Protein AF-0000000069706590 (afdb_homodimer)

pLDDT: mean 94.97, std 6.57, range [69.88, 98.81]

Nearest PDB structures (foldseek):
  8eb4-assembly1_G  TM=2.752E-01  e=9.714E+00  Gordonia phage Ziko
  6y0k-assembly1_AAA-2  TM=2.701E-01  e=5.169E+00  Thermus thermophilus HB8
  8eb4-assembly1_G  TM=2.751E-01  e=9.165E+00  Gordonia phage Ziko

Foldseek 3Di:
DAPVLVCVFAVQVVVAVVVVHFFAAPVRHGDPDAWDDFDDDPVLQVVLQVLEDPPFKDKDKDKGADAPVNLPLADPPDPPSRRRHRHIDIKIFIWGDDPVGIGGSCPDPVNVVVVDDNMHDHTDTPVVDAVPPDPD/DAPVLVCVFAVQVVVAVVVVHFFAAPVRHGDPDAWDDFDDDPVLQVVLQVLEDPPFKDKDKDKGADAPVNLPLADPPDPPSSRRHRHIDIKIFIWGDDPVGIGGSCPDPVNVVVVDDNMHDHTDTPVPDAVPPDPD

Structure (mmCIF, N/CA/C/O backbone):
data_AF-0000000069706590-model_v1
#
loop_
_entity.id
_entity.type
_entity.pdbx_description
1 polymer 'Uncharacterized protein'
#
loop_
_atom_site.group_PDB
_atom_site.id
_atom_site.type_symbol
_atom_site.label_atom_id
_atom_site.label_alt_id
_atom_site.label_comp_id
_atom_site.label_asym_id
_atom_site.label_entity_id
_atom_site.label_seq_id
_atom_site.pdbx_PDB_ins_code
_atom_site.Cartn_x
_atom_site.Cartn_y
_atom_site.Cartn_z
_atom_site.occupancy
_atom_site.B_iso_or_equiv
_atom_site.auth_seq_id
_atom_site.auth_comp_id
_atom_site.auth_asym_id
_atom_site.auth_atom_id
_atom_site.pdbx_PDB_model_num
ATOM 1 N N . MET A 1 1 ? -12.258 1.111 9.734 1 91.12 1 MET A N 1
ATOM 2 C CA . MET A 1 1 ? -12.703 -0.264 9.938 1 91.12 1 MET A CA 1
ATOM 3 C C . MET A 1 1 ? -12.172 -0.814 11.258 1 91.12 1 MET A C 1
ATOM 5 O O . MET A 1 1 ? -11.234 -0.264 11.828 1 91.12 1 MET A O 1
ATOM 9 N N . LYS A 1 2 ? -12.828 -1.956 11.695 1 90.81 2 LYS A N 1
ATOM 10 C CA . LYS A 1 2 ? -12.398 -2.605 12.938 1 90.81 2 LYS A CA 1
ATOM 11 C C . LYS A 1 2 ? -11.328 -3.654 12.664 1 90.81 2 LYS A C 1
ATOM 13 O O . LYS A 1 2 ? -11.086 -4.027 11.516 1 90.81 2 LYS A O 1
ATOM 18 N N . LYS A 1 3 ? -10.734 -4.004 13.773 1 92.25 3 LYS A N 1
ATOM 19 C CA . LYS A 1 3 ? -9.688 -5.02 13.703 1 92.25 3 LYS A CA 1
ATOM 20 C C . LYS A 1 3 ? -10.195 -6.289 13.023 1 92.25 3 LYS A C 1
ATOM 22 O O . LYS A 1 3 ? -9.492 -6.891 12.211 1 92.25 3 LYS A O 1
ATOM 27 N N . GLU A 1 4 ? -11.383 -6.672 13.359 1 93.62 4 GLU A N 1
ATOM 28 C CA . GLU A 1 4 ? -11.961 -7.875 12.773 1 93.62 4 GLU A CA 1
ATOM 29 C C . GLU A 1 4 ? -12.117 -7.727 11.258 1 93.62 4 GLU A C 1
ATOM 31 O O . GLU A 1 4 ? -11.93 -8.695 10.516 1 93.62 4 GLU A O 1
ATOM 36 N N . ASP A 1 5 ? -12.484 -6.57 10.766 1 96.19 5 ASP A N 1
ATOM 37 C CA . ASP A 1 5 ? -12.586 -6.293 9.336 1 96.19 5 ASP A CA 1
ATOM 38 C C . ASP A 1 5 ? -11.227 -6.383 8.664 1 96.19 5 ASP A C 1
ATOM 40 O O . ASP A 1 5 ? -11.109 -6.875 7.539 1 96.19 5 ASP A O 1
ATOM 44 N N . LEU A 1 6 ? -10.234 -5.887 9.367 1 96.81 6 LEU A N 1
ATOM 45 C CA . LEU A 1 6 ? -8.875 -5.98 8.844 1 96.81 6 LEU A CA 1
ATOM 46 C C . LEU A 1 6 ? -8.477 -7.434 8.633 1 96.81 6 LEU A C 1
ATOM 48 O O . LEU A 1 6 ? -7.902 -7.781 7.598 1 96.81 6 LEU A O 1
ATOM 52 N N . LYS A 1 7 ? -8.805 -8.242 9.602 1 96.62 7 LYS A N 1
ATOM 53 C CA . LYS A 1 7 ? -8.5 -9.664 9.484 1 96.62 7 LYS A CA 1
ATOM 54 C C . LYS A 1 7 ? -9.18 -10.273 8.266 1 96.62 7 LYS A C 1
ATOM 56 O O . LYS A 1 7 ? -8.562 -11.023 7.516 1 96.62 7 LYS A O 1
ATOM 61 N N . LYS A 1 8 ? -10.375 -9.93 8.078 1 97.75 8 LYS A N 1
ATOM 62 C CA . LYS A 1 8 ? -11.141 -10.438 6.938 1 97.75 8 LYS A CA 1
ATOM 63 C C . LYS A 1 8 ? -10.547 -9.945 5.621 1 97.75 8 LYS A C 1
ATOM 65 O O . LYS A 1 8 ? -10.617 -10.641 4.602 1 97.75 8 LYS A O 1
ATOM 70 N N . PHE A 1 9 ? -9.984 -8.781 5.617 1 98.44 9 PHE A N 1
ATOM 71 C CA . PHE A 1 9 ? -9.375 -8.164 4.445 1 98.44 9 PHE A CA 1
ATOM 72 C C . PHE A 1 9 ? -8.039 -8.82 4.125 1 98.44 9 PHE A C 1
ATOM 74 O O . PHE A 1 9 ? -7.688 -8.992 2.955 1 98.44 9 PHE A O 1
ATOM 81 N N . ILE A 1 10 ? -7.328 -9.266 5.129 1 98.31 10 ILE A N 1
ATOM 82 C CA . ILE A 1 10 ? -5.984 -9.812 4.98 1 98.31 10 ILE A CA 1
ATOM 83 C C . ILE A 1 10 ? -6.07 -11.289 4.613 1 98.31 10 ILE A C 1
ATOM 85 O O . ILE A 1 10 ? -5.25 -11.797 3.838 1 98.31 10 ILE A O 1
ATOM 89 N N . GLU A 1 11 ? -7.059 -11.969 5.066 1 98.06 11 GLU A N 1
ATOM 90 C CA . GLU A 1 11 ? -7.176 -13.422 4.977 1 98.06 11 GLU A CA 1
ATOM 91 C C . GLU A 1 11 ? -7.121 -13.891 3.525 1 98.06 11 GLU A C 1
ATOM 93 O O . GLU A 1 11 ? -6.332 -14.773 3.182 1 98.06 11 GLU A O 1
ATOM 98 N N . PRO A 1 12 ? -7.941 -13.312 2.658 1 98.56 12 PRO A N 1
ATOM 99 C CA . PRO A 1 12 ? -7.84 -13.797 1.281 1 98.56 12 PRO A CA 1
ATOM 100 C C . PRO A 1 12 ? -6.469 -13.539 0.661 1 98.56 12 PRO A C 1
ATOM 102 O O . PRO A 1 12 ? -6.004 -14.32 -0.17 1 98.56 12 PRO A O 1
ATOM 105 N N . TYR A 1 13 ? -5.875 -12.438 1.023 1 98.62 13 TYR A N 1
ATOM 106 C CA . TYR A 1 13 ? -4.512 -12.164 0.577 1 98.62 13 TYR A CA 1
ATOM 107 C C . TYR A 1 13 ? -3.557 -13.258 1.035 1 98.62 13 TYR A C 1
ATOM 109 O O . TYR A 1 13 ? -2.734 -13.742 0.252 1 98.62 13 TYR A O 1
ATOM 117 N N . GLN A 1 14 ? -3.678 -13.68 2.283 1 97.94 14 GLN A N 1
ATOM 118 C CA . GLN A 1 14 ? -2.826 -14.703 2.873 1 97.94 14 GLN A CA 1
ATOM 119 C C . GLN A 1 14 ? -3.021 -16.047 2.176 1 97.94 14 GLN A C 1
ATOM 121 O O . GLN A 1 14 ? -2.088 -16.844 2.084 1 97.94 14 GLN A O 1
ATOM 126 N N . LYS A 1 15 ? -4.156 -16.219 1.654 1 97.44 15 LYS A N 1
ATOM 127 C CA . LYS A 1 15 ? -4.488 -17.5 1.023 1 97.44 15 LYS A CA 1
ATOM 128 C C . LYS A 1 15 ? -4.078 -17.516 -0.445 1 97.44 15 LYS A C 1
ATOM 130 O O . LYS A 1 15 ? -4.012 -18.578 -1.068 1 97.44 15 LYS A O 1
ATOM 135 N N . HIS A 1 16 ? -3.848 -16.375 -1.055 1 98.12 16 HIS A N 1
ATOM 136 C CA . HIS A 1 16 ? -3.6 -16.281 -2.488 1 98.12 16 HIS A CA 1
ATOM 137 C C . HIS A 1 16 ? -2.299 -15.539 -2.779 1 98.12 16 HIS A C 1
ATOM 139 O O . HIS A 1 16 ? -1.212 -16.109 -2.648 1 98.12 16 HIS A O 1
ATOM 145 N N . VAL A 1 17 ? -2.318 -14.25 -2.93 1 98.31 17 VAL A N 1
ATOM 146 C CA . VAL A 1 17 ? -1.199 -13.477 -3.451 1 98.31 17 VAL A CA 1
ATOM 147 C C . VAL A 1 17 ? 0.013 -13.641 -2.535 1 98.31 17 VAL A C 1
ATOM 149 O O . VAL A 1 17 ? 1.147 -13.734 -3.01 1 98.31 17 VAL A O 1
ATOM 152 N N . GLN A 1 18 ? -0.181 -13.664 -1.231 1 98 18 GLN A N 1
ATOM 153 C CA . GLN A 1 18 ? 0.937 -13.805 -0.304 1 98 18 GLN A CA 1
ATOM 154 C C . GLN A 1 18 ? 1.685 -15.109 -0.534 1 98 18 GLN A C 1
ATOM 156 O O . GLN A 1 18 ? 2.896 -15.188 -0.318 1 98 18 GLN A O 1
ATOM 161 N N . LYS A 1 19 ? 1.002 -16.062 -1.028 1 97.81 19 LYS A N 1
ATOM 162 C CA . LYS A 1 19 ? 1.587 -17.391 -1.234 1 97.81 19 LYS A CA 1
ATOM 163 C C . LYS A 1 19 ? 2.051 -17.562 -2.678 1 97.81 19 LYS A C 1
ATOM 165 O O . LYS A 1 19 ? 2.406 -18.672 -3.088 1 97.81 19 LYS A O 1
ATOM 170 N N . GLY A 1 20 ? 1.997 -16.531 -3.418 1 97.19 20 GLY A N 1
ATOM 171 C CA . GLY A 1 20 ? 2.432 -16.594 -4.805 1 97.19 20 GLY A CA 1
ATOM 172 C C . GLY A 1 20 ? 1.352 -17.094 -5.746 1 97.19 20 GLY A C 1
ATOM 173 O O . GLY A 1 20 ? 1.649 -17.578 -6.84 1 97.19 20 GLY A O 1
ATOM 174 N N . LEU A 1 21 ? 0.136 -17.047 -5.328 1 98 21 LEU A N 1
ATOM 175 C CA . LEU A 1 21 ? -0.996 -17.5 -6.141 1 98 21 LEU A CA 1
ATOM 176 C C . LEU A 1 21 ? -1.84 -16.297 -6.586 1 98 21 LEU A C 1
ATOM 178 O O . LEU A 1 21 ? -1.891 -15.281 -5.898 1 98 21 LEU A O 1
ATOM 182 N N . PRO A 1 22 ? -2.48 -16.453 -7.766 1 98.19 22 PRO A N 1
ATOM 183 C CA . PRO A 1 22 ? -3.34 -15.344 -8.188 1 98.19 22 PRO A CA 1
ATOM 184 C C . P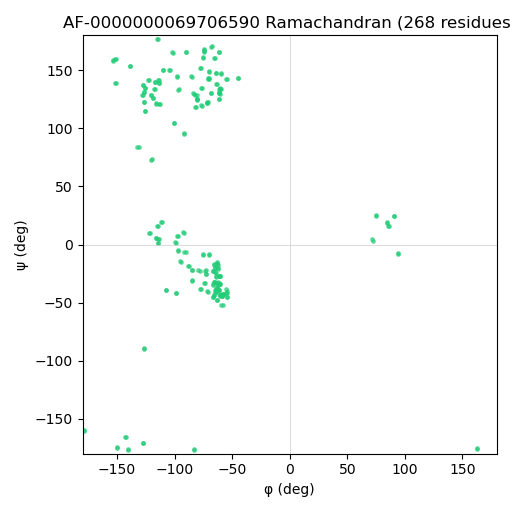RO A 1 22 ? -4.598 -15.211 -7.332 1 98.19 22 PRO A C 1
ATOM 186 O O . PRO A 1 22 ? -5.098 -16.219 -6.809 1 98.19 22 PRO A O 1
ATOM 189 N N . GLY A 1 23 ? -5.086 -13.992 -7.176 1 98 23 GLY A N 1
ATOM 190 C CA . GLY A 1 23 ? -6.434 -13.828 -6.652 1 98 23 GLY A CA 1
ATOM 191 C C . GLY A 1 23 ? -7.496 -14.453 -7.539 1 98 23 GLY A C 1
ATOM 192 O O . GLY A 1 23 ? -7.223 -14.805 -8.688 1 98 23 GLY A O 1
ATOM 193 N N . ILE A 1 24 ? -8.664 -14.586 -6.992 1 98.38 24 ILE A N 1
ATOM 194 C CA . ILE A 1 24 ? -9.789 -15.156 -7.727 1 98.38 24 ILE A CA 1
ATOM 195 C C . ILE A 1 24 ? -10.914 -14.133 -7.828 1 98.38 24 ILE A C 1
ATOM 197 O O . ILE A 1 24 ? -11.391 -13.617 -6.812 1 98.38 24 ILE A O 1
ATOM 201 N N . ASP A 1 25 ? -11.352 -13.891 -9.031 1 97.81 25 ASP A N 1
ATOM 202 C CA . ASP A 1 25 ? -12.352 -12.844 -9.219 1 97.81 25 ASP A CA 1
ATOM 203 C C . ASP A 1 25 ? -13.758 -13.375 -8.945 1 97.81 25 ASP A C 1
ATOM 205 O O . ASP A 1 25 ? -13.922 -14.5 -8.477 1 97.81 25 ASP A O 1
ATOM 209 N N . SER A 1 26 ? -14.758 -12.492 -9.156 1 96.88 26 SER A N 1
ATOM 210 C CA . SER A 1 26 ? -16.141 -12.789 -8.789 1 96.88 26 SER A CA 1
ATOM 211 C C . SER A 1 26 ? -16.688 -13.938 -9.625 1 96.88 26 SER A C 1
ATOM 213 O O . SER A 1 26 ? -17.703 -14.547 -9.25 1 96.88 26 SER A O 1
ATOM 215 N N . LYS A 1 27 ? -16.078 -14.234 -10.68 1 97.31 27 LYS A N 1
ATOM 216 C CA . LYS A 1 27 ? -16.531 -15.305 -11.562 1 97.31 27 LYS A CA 1
ATOM 217 C C . LYS A 1 27 ? -15.742 -16.594 -11.312 1 97.31 27 LYS A C 1
ATOM 219 O O . LYS A 1 27 ? -15.875 -17.562 -12.062 1 97.31 27 LYS A O 1
ATOM 224 N N . GLY A 1 28 ? -14.844 -16.516 -10.352 1 97.25 28 GLY A N 1
ATOM 225 C CA . GLY A 1 28 ? -14.062 -17.688 -10.016 1 97.25 28 GLY A CA 1
ATOM 226 C C . GLY A 1 28 ? -12.828 -17.859 -10.875 1 97.25 28 GLY A C 1
ATOM 227 O O . GLY A 1 28 ? -12.242 -18.938 -10.93 1 97.25 28 GLY A O 1
ATOM 228 N N . LYS A 1 29 ? -12.453 -16.828 -11.555 1 98 29 LYS A N 1
ATOM 229 C CA . LYS A 1 29 ? -11.297 -16.891 -12.445 1 98 29 LYS A CA 1
ATOM 230 C C . LYS A 1 29 ? -10.086 -16.203 -11.828 1 98 29 LYS A C 1
ATOM 232 O O . LYS A 1 29 ? -10.227 -15.234 -11.078 1 98 29 LYS A O 1
ATOM 237 N N . PRO A 1 30 ? -8.906 -16.672 -12.18 1 98.25 30 PRO A N 1
ATOM 238 C CA . PRO A 1 30 ? -7.699 -16.016 -11.68 1 98.25 30 PRO A CA 1
ATOM 239 C C . PRO A 1 30 ? -7.566 -14.57 -12.172 1 98.25 30 PRO A C 1
ATOM 241 O O . PRO A 1 30 ? -7.898 -14.281 -13.328 1 98.25 30 PRO A O 1
ATOM 244 N N . VAL A 1 31 ? -7.156 -13.688 -11.266 1 97.88 31 VAL A N 1
ATOM 245 C CA . VAL A 1 31 ? -6.848 -12.305 -11.633 1 97.88 31 VAL A CA 1
ATOM 246 C C . VAL A 1 31 ? -5.434 -12.227 -12.211 1 97.88 31 VAL A C 1
ATOM 248 O O . VAL A 1 31 ? -4.457 -12.523 -11.516 1 97.88 31 VAL A O 1
ATOM 251 N N . THR A 1 32 ? -5.305 -11.828 -13.438 1 96.75 32 THR A N 1
ATOM 252 C CA . THR A 1 32 ? -3.998 -11.781 -14.086 1 96.75 32 THR A CA 1
ATOM 253 C C . THR A 1 32 ? -3.604 -10.336 -14.391 1 96.75 32 THR A C 1
ATOM 255 O O . THR A 1 32 ? -2.633 -10.094 -15.109 1 96.75 32 THR A O 1
ATOM 258 N N . GLU A 1 33 ? -4.379 -9.445 -13.977 1 96.25 33 GLU A N 1
ATOM 259 C CA . GLU A 1 33 ? -4.078 -8.016 -13.953 1 96.25 33 GLU A CA 1
ATOM 260 C C . GLU A 1 33 ? -4.402 -7.41 -12.594 1 96.25 33 GLU A C 1
ATOM 262 O O . GLU A 1 33 ? -5.469 -6.82 -12.406 1 96.25 33 GLU A O 1
ATOM 267 N N . GLN A 1 34 ? -3.486 -7.527 -11.68 1 98 34 GLN A N 1
ATOM 268 C CA . GLN A 1 34 ? -3.678 -7.043 -10.32 1 98 34 GLN A CA 1
ATOM 269 C C . GLN A 1 34 ? -3.582 -5.52 -10.258 1 98 34 GLN A C 1
ATOM 271 O O . GLN A 1 34 ? -3.164 -4.883 -11.227 1 98 34 GLN A O 1
ATOM 276 N N . SER A 1 35 ? -3.98 -4.996 -9.172 1 98.25 35 SER A N 1
ATOM 277 C CA . SER A 1 35 ? -4.039 -3.557 -8.938 1 98.25 35 SER A CA 1
ATOM 278 C C . SER A 1 35 ? -2.691 -2.896 -9.203 1 98.25 35 SER A C 1
ATOM 280 O O . SER A 1 35 ? -1.646 -3.453 -8.867 1 98.25 35 SER A O 1
ATOM 282 N N . GLN A 1 36 ? -2.814 -1.757 -9.75 1 98.06 36 GLN A N 1
ATOM 283 C CA . GLN A 1 36 ? -1.605 -0.991 -10.039 1 98.06 36 GLN A CA 1
ATOM 284 C C . GLN A 1 36 ? -1.355 0.059 -8.953 1 98.06 36 GLN A C 1
ATOM 286 O O . GLN A 1 36 ? -0.21 0.298 -8.57 1 98.06 36 GLN A O 1
ATOM 291 N N . TRP A 1 37 ? -2.455 0.703 -8.539 1 98.38 37 TRP A N 1
ATOM 292 C CA . TRP A 1 37 ? -2.332 1.686 -7.465 1 98.38 37 TRP A CA 1
ATOM 293 C C . TRP A 1 37 ? -3.646 1.825 -6.703 1 98.38 37 TRP A C 1
ATOM 295 O O . TRP A 1 37 ? -4.695 1.389 -7.18 1 98.38 37 TRP A O 1
ATOM 305 N N . ALA A 1 38 ? -3.578 2.279 -5.547 1 98.62 38 ALA A N 1
ATOM 306 C CA . ALA A 1 38 ? -4.684 2.668 -4.676 1 98.62 38 ALA A CA 1
ATOM 307 C C . ALA A 1 38 ? -4.555 4.129 -4.246 1 98.62 38 ALA A C 1
ATOM 309 O O . ALA A 1 38 ? -3.453 4.602 -3.959 1 98.62 38 ALA A O 1
ATOM 310 N N . PHE A 1 39 ? -5.641 4.832 -4.172 1 98.69 39 PHE A N 1
ATOM 311 C CA . PHE A 1 39 ? -5.594 6.238 -3.793 1 98.69 39 PHE A CA 1
ATOM 312 C C . PHE A 1 39 ? -6.418 6.492 -2.535 1 98.69 39 PHE A C 1
ATOM 314 O O . PHE A 1 39 ? -7.59 6.109 -2.467 1 98.69 39 PHE A O 1
ATOM 321 N N . PHE A 1 40 ? -5.777 7.141 -1.578 1 98.62 40 PHE A N 1
ATOM 322 C CA . PHE A 1 40 ? -6.461 7.66 -0.398 1 98.62 40 PHE A CA 1
ATOM 323 C C . PHE A 1 40 ? -6.43 9.18 -0.381 1 98.62 40 PHE A C 1
ATOM 325 O O . PHE A 1 40 ? -5.391 9.789 -0.636 1 98.62 40 PHE A O 1
ATOM 332 N N . ASP A 1 41 ? -7.543 9.742 -0.005 1 98.19 41 ASP A N 1
ATOM 333 C CA . ASP A 1 41 ? -7.598 11.203 0.048 1 98.19 41 ASP A CA 1
ATOM 334 C C . ASP A 1 41 ? -6.859 11.734 1.272 1 98.19 41 ASP A C 1
ATOM 336 O O . ASP A 1 41 ? -6.641 11.008 2.24 1 98.19 41 ASP A O 1
ATOM 340 N N . ARG A 1 42 ? -6.531 12.953 1.231 1 98.19 42 ARG A N 1
ATOM 341 C CA . ARG A 1 42 ? -5.746 13.633 2.258 1 98.19 42 ARG A CA 1
ATOM 342 C C . ARG A 1 42 ? -6.457 13.586 3.607 1 98.19 42 ARG A C 1
ATOM 344 O O . ARG A 1 42 ? -5.82 13.359 4.641 1 98.19 42 ARG A O 1
ATOM 351 N N . ALA A 1 43 ? -7.742 13.828 3.641 1 97.44 43 ALA A N 1
ATOM 352 C CA . ALA A 1 43 ? -8.5 13.867 4.891 1 97.44 43 ALA A CA 1
ATOM 353 C C . ALA A 1 43 ? -8.375 12.547 5.645 1 97.44 43 ALA A C 1
ATOM 355 O O . ALA A 1 43 ? -8.18 12.531 6.859 1 97.44 43 ALA A O 1
ATOM 356 N N . THR A 1 44 ? -8.453 11.453 4.93 1 97.5 44 THR A N 1
ATOM 357 C CA . THR A 1 44 ? -8.328 10.117 5.516 1 97.5 44 THR A CA 1
ATOM 358 C C . THR A 1 44 ? -6.945 9.922 6.125 1 97.5 44 THR A C 1
ATOM 360 O O . THR A 1 44 ? -6.82 9.461 7.262 1 97.5 44 THR A O 1
ATOM 363 N N . ILE A 1 45 ? -5.949 10.25 5.418 1 98.5 45 ILE A N 1
ATOM 364 C CA . ILE A 1 45 ? -4.57 10.047 5.84 1 98.5 45 ILE A CA 1
ATOM 365 C C . ILE A 1 45 ? -4.262 10.93 7.047 1 98.5 45 ILE A C 1
ATOM 367 O O . ILE A 1 45 ? -3.672 10.469 8.031 1 98.5 45 ILE A O 1
ATOM 371 N N . GLU A 1 46 ? -4.699 12.195 7.008 1 98 46 GLU A N 1
ATOM 372 C CA . GLU A 1 46 ? -4.465 13.117 8.109 1 98 46 GLU A CA 1
ATOM 373 C C . GLU A 1 46 ? -5.191 12.664 9.375 1 98 46 GLU A C 1
ATOM 375 O O . GLU A 1 46 ? -4.664 12.805 10.484 1 98 46 GLU A O 1
ATOM 380 N N . LYS A 1 47 ? -6.383 12.203 9.188 1 96.81 47 LYS A N 1
ATOM 381 C CA . LYS A 1 47 ? -7.113 11.664 10.32 1 96.81 47 LYS A CA 1
ATOM 382 C C . LYS A 1 47 ? -6.305 10.578 11.031 1 96.81 47 LYS A C 1
ATOM 384 O O . LYS A 1 47 ? -6.207 10.57 12.258 1 96.81 47 LYS A O 1
ATOM 389 N N . LEU A 1 48 ? -5.711 9.672 10.297 1 97.94 48 LEU A N 1
ATOM 390 C CA . LEU A 1 48 ? -4.918 8.594 10.875 1 97.94 48 LEU A CA 1
ATOM 391 C C . LEU A 1 48 ? -3.66 9.148 11.547 1 97.94 48 LEU A C 1
ATOM 393 O O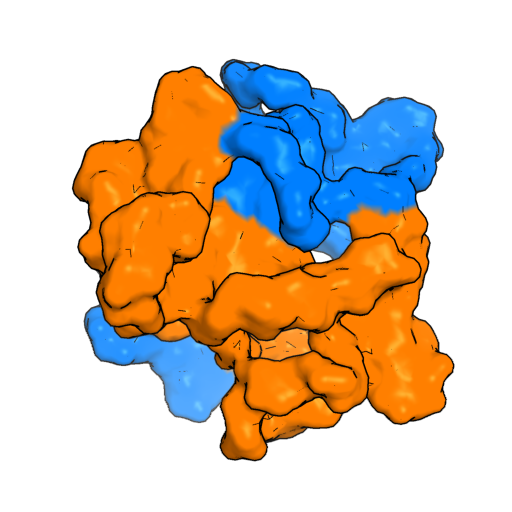 . LEU A 1 48 ? -3.309 8.734 12.648 1 97.94 48 LEU A O 1
ATOM 397 N N . LEU A 1 49 ? -2.992 10.062 10.867 1 98.12 49 LEU A N 1
ATOM 398 C CA . LEU A 1 49 ? -1.752 10.609 11.406 1 98.12 49 LEU A CA 1
ATOM 399 C C . LEU A 1 49 ? -2.004 11.336 12.719 1 98.12 49 LEU A C 1
ATOM 401 O O . LEU A 1 49 ? -1.146 11.336 13.609 1 98.12 49 LEU A O 1
ATOM 405 N N . GLN A 1 50 ? -3.16 11.938 12.867 1 97.19 50 GLN A N 1
ATOM 406 C CA . GLN A 1 50 ? -3.5 12.641 14.102 1 97.19 50 GLN A CA 1
ATOM 407 C C . GLN A 1 50 ? -3.531 11.688 15.289 1 97.19 50 GLN A C 1
ATOM 409 O O . GLN A 1 50 ? -3.43 12.125 16.438 1 97.19 50 GLN A O 1
ATOM 414 N N . MET A 1 51 ? -3.666 10.461 15.039 1 96.62 51 MET A N 1
ATOM 415 C CA . MET A 1 51 ? -3.795 9.461 16.094 1 96.62 51 MET A CA 1
ATOM 416 C C . MET A 1 51 ? -2.43 8.898 16.484 1 96.62 51 MET A C 1
ATOM 418 O O . MET A 1 51 ? -2.326 8.094 17.406 1 96.62 51 MET A O 1
ATOM 422 N N . THR A 1 52 ? -1.398 9.273 15.766 1 97.19 52 THR A N 1
ATOM 423 C CA . THR A 1 52 ? -0.071 8.703 15.969 1 97.19 52 THR A CA 1
ATOM 424 C C . THR A 1 52 ? 0.812 9.656 16.766 1 97.19 52 THR A C 1
ATOM 426 O O . THR A 1 52 ? 0.462 10.828 16.953 1 97.19 52 THR A O 1
ATOM 429 N N . ASP A 1 53 ? 1.915 9.18 17.281 1 97.06 53 ASP A N 1
ATOM 430 C CA . ASP A 1 53 ? 2.92 10 17.938 1 97.06 53 ASP A CA 1
ATOM 431 C C . ASP A 1 53 ? 3.477 11.062 17 1 97.06 53 ASP A C 1
ATOM 433 O O . ASP A 1 53 ? 3.781 10.773 15.836 1 97.06 53 ASP A O 1
ATOM 437 N N . PRO A 1 54 ? 3.604 12.289 17.391 1 96.75 54 PRO A N 1
ATOM 438 C CA . PRO A 1 54 ? 4.023 13.375 16.5 1 96.75 54 PRO A CA 1
ATOM 439 C C . PRO A 1 54 ? 5.453 13.203 15.992 1 96.75 54 PRO A C 1
ATOM 441 O O . PRO A 1 54 ? 5.832 13.812 14.992 1 96.75 54 PRO A O 1
ATOM 444 N N . LYS A 1 55 ? 6.203 12.422 16.688 1 96.5 55 LYS A N 1
ATOM 445 C CA . LYS A 1 55 ? 7.609 12.297 16.312 1 96.5 55 LYS A CA 1
ATOM 446 C C . LYS A 1 55 ? 7.883 10.945 15.664 1 96.5 55 LYS A C 1
ATOM 448 O O . LYS A 1 55 ? 8.633 10.859 14.688 1 96.5 55 LYS A O 1
ATOM 453 N N . THR A 1 56 ? 7.266 9.891 16.188 1 97.56 56 THR A N 1
ATOM 454 C CA . THR A 1 56 ? 7.637 8.547 15.766 1 97.56 56 THR A CA 1
ATOM 455 C C . THR A 1 56 ? 6.48 7.875 15.031 1 97.56 56 THR A C 1
ATOM 457 O O . THR A 1 56 ? 6.562 6.695 14.68 1 97.56 56 THR A O 1
ATOM 460 N N . GLY A 1 57 ? 5.402 8.594 14.883 1 98.12 57 GLY A N 1
ATOM 461 C CA . GLY A 1 57 ? 4.199 8.039 14.273 1 98.12 57 GLY A CA 1
ATOM 462 C C . GLY A 1 57 ? 4.309 7.875 12.773 1 98.12 57 GLY A C 1
ATOM 463 O O . GLY A 1 57 ? 5.246 8.383 12.156 1 98.12 57 GLY A O 1
ATOM 464 N N . GLY A 1 58 ? 3.371 7.129 12.25 1 98.62 58 GLY A N 1
ATOM 465 C CA . GLY A 1 58 ? 3.248 6.883 10.82 1 98.62 58 GLY A CA 1
ATOM 466 C C . GLY A 1 58 ? 2.062 6.004 10.461 1 98.62 58 GLY A C 1
ATOM 467 O O . GLY A 1 58 ? 1.067 5.973 11.188 1 98.62 58 GLY A O 1
ATOM 468 N N . ILE A 1 59 ? 2.191 5.441 9.266 1 98.81 59 ILE A N 1
ATOM 469 C CA . ILE A 1 59 ? 1.11 4.602 8.758 1 98.81 59 ILE A CA 1
ATOM 470 C C . ILE A 1 59 ? 1.666 3.242 8.344 1 98.81 59 ILE A C 1
ATOM 472 O O . ILE A 1 59 ? 2.639 3.168 7.586 1 98.81 59 ILE A O 1
ATOM 476 N N . LYS A 1 60 ? 1.104 2.168 8.953 1 98.31 60 LYS A N 1
ATOM 477 C CA . LYS A 1 60 ? 1.257 0.821 8.406 1 98.31 60 LYS A CA 1
ATOM 478 C C . LYS A 1 60 ? 0.274 0.576 7.262 1 98.31 60 LYS A C 1
ATOM 480 O O . LYS A 1 60 ? -0.924 0.826 7.402 1 98.31 60 LYS A O 1
ATOM 485 N N . ILE A 1 61 ? 0.834 0.199 6.176 1 98.81 61 ILE A N 1
ATOM 486 C CA . ILE A 1 61 ? 0.046 -0.165 5.004 1 98.81 61 ILE A CA 1
ATOM 487 C C . ILE A 1 61 ? -0.047 -1.685 4.895 1 98.81 61 ILE A C 1
ATOM 489 O O . ILE A 1 61 ? 0.917 -2.346 4.5 1 98.81 61 ILE A O 1
ATOM 493 N N . TYR A 1 62 ? -1.167 -2.217 5.238 1 98.62 62 TYR A N 1
ATOM 494 C CA . TYR A 1 62 ? -1.403 -3.656 5.168 1 98.62 62 TYR A CA 1
ATOM 495 C C . TYR A 1 62 ? -1.819 -4.074 3.764 1 98.62 62 TYR A C 1
ATOM 497 O O . TYR A 1 62 ? -2.736 -3.49 3.182 1 98.62 62 TYR A O 1
ATOM 505 N N . PHE A 1 63 ? -1.123 -5.094 3.301 1 98.75 63 PHE A N 1
ATOM 506 C CA . PHE A 1 63 ? -1.583 -5.723 2.068 1 98.75 63 PHE A CA 1
ATOM 507 C C . PHE A 1 63 ? -2.785 -6.617 2.334 1 98.75 63 PHE A C 1
ATOM 509 O O . PHE A 1 63 ? -2.816 -7.348 3.328 1 98.75 63 PHE A O 1
ATOM 516 N N . GLY A 1 64 ? -3.771 -6.523 1.53 1 98.69 64 GLY A N 1
ATOM 517 C CA . GLY A 1 64 ? -4.977 -7.34 1.582 1 98.69 64 GLY A CA 1
ATOM 518 C C . GLY A 1 64 ? -5.609 -7.551 0.221 1 98.69 64 GLY A C 1
ATOM 519 O O . GLY A 1 64 ? -5.004 -7.246 -0.808 1 98.69 64 GLY A O 1
ATOM 520 N N . GLN A 1 65 ? -6.711 -8.164 0.32 1 98.81 65 GLN A N 1
ATOM 521 C CA . GLN A 1 65 ? -7.406 -8.562 -0.9 1 98.81 65 GLN A CA 1
ATOM 522 C C . GLN A 1 65 ? -8.914 -8.617 -0.678 1 98.81 65 GLN A C 1
ATOM 524 O O . GLN A 1 65 ? -9.375 -9.086 0.364 1 98.81 65 GLN A O 1
ATOM 529 N N . TYR A 1 66 ? -9.609 -8.133 -1.685 1 98.62 66 TYR A N 1
ATOM 530 C CA . TYR A 1 66 ? -11.062 -8.219 -1.596 1 98.62 66 TYR A CA 1
ATOM 531 C C . TYR A 1 66 ? -11.562 -9.57 -2.092 1 98.62 66 TYR A C 1
ATOM 533 O O . TYR A 1 66 ? -10.992 -10.148 -3.02 1 98.62 66 TYR A O 1
ATOM 541 N N . ASP A 1 67 ? -12.539 -10.016 -1.487 1 98.19 67 ASP A N 1
ATOM 542 C CA . ASP A 1 67 ? -13.328 -11.141 -1.974 1 98.19 67 ASP A CA 1
ATOM 543 C C . ASP A 1 67 ? -14.812 -10.914 -1.733 1 98.19 67 ASP A C 1
ATOM 545 O O . ASP A 1 67 ? -15.227 -9.82 -1.343 1 98.19 67 ASP A O 1
ATOM 549 N N . SER A 1 68 ? -15.625 -11.906 -2.07 1 97.44 68 SER A N 1
ATOM 550 C CA . SER A 1 68 ? -17.078 -11.742 -1.992 1 97.44 68 SER A CA 1
ATOM 551 C C . SER A 1 68 ? -17.531 -11.531 -0.552 1 97.44 68 SER A C 1
ATOM 553 O O . SER A 1 68 ? -18.578 -10.93 -0.308 1 97.44 68 SER A O 1
ATOM 555 N N . GLU A 1 69 ? -16.75 -11.992 0.408 1 97.25 69 GLU A N 1
ATOM 556 C CA . GLU A 1 69 ? -17.156 -11.953 1.81 1 97.25 69 GLU A CA 1
ATOM 557 C C . GLU A 1 69 ? -16.828 -10.609 2.443 1 97.25 69 GLU A C 1
ATOM 559 O O . GLU A 1 69 ? -17.422 -10.219 3.453 1 97.25 69 GLU A O 1
ATOM 564 N N . ASN A 1 70 ? -15.891 -9.875 1.866 1 97.56 70 ASN A N 1
ATOM 565 C CA . ASN A 1 70 ? -15.477 -8.641 2.521 1 97.56 70 ASN A CA 1
ATOM 566 C C . ASN A 1 70 ? -15.688 -7.43 1.615 1 97.56 70 ASN A C 1
ATOM 568 O O . ASN A 1 70 ? -15.242 -6.324 1.939 1 97.56 70 ASN A O 1
ATOM 572 N N . ILE A 1 71 ? -16.359 -7.578 0.503 1 97.69 71 ILE A N 1
ATOM 573 C CA . ILE A 1 71 ? -16.547 -6.523 -0.483 1 97.69 71 ILE A CA 1
ATOM 574 C C . ILE A 1 71 ? -17.344 -5.375 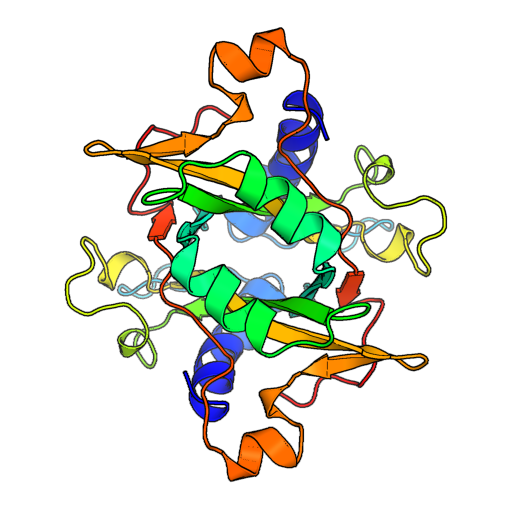0.145 1 97.69 71 ILE A C 1
ATOM 576 O O . ILE A 1 71 ? -17.344 -4.258 -0.381 1 97.69 71 ILE A O 1
ATOM 580 N N . TYR A 1 72 ? -18 -5.629 1.256 1 96.44 72 TYR A N 1
ATOM 581 C CA . TYR A 1 72 ? -18.734 -4.586 1.968 1 96.44 72 TYR A CA 1
ATOM 582 C C . TYR A 1 72 ? -17.797 -3.502 2.471 1 96.44 72 TYR A C 1
ATOM 584 O O . TYR A 1 72 ? -18.234 -2.406 2.826 1 96.44 72 TYR A O 1
ATOM 592 N N . LEU A 1 73 ? -16.516 -3.713 2.523 1 96.5 73 LEU A N 1
ATOM 593 C CA . LEU A 1 73 ? -15.5 -2.742 2.943 1 96.5 73 LEU A CA 1
ATOM 594 C C . LEU A 1 73 ? -15.312 -1.665 1.882 1 96.5 73 LEU A C 1
ATOM 596 O O . LEU A 1 73 ? -14.75 -0.604 2.162 1 96.5 73 LEU A O 1
ATOM 600 N N . VAL A 1 74 ? -15.688 -1.971 0.634 1 96.88 74 VAL A N 1
ATOM 601 C CA . VAL A 1 74 ? -15.68 -0.983 -0.44 1 96.88 74 VAL A CA 1
ATOM 602 C C . VAL A 1 74 ? -16.953 -0.144 -0.374 1 96.88 74 VAL A C 1
ATOM 604 O O . VAL A 1 74 ? -18.062 -0.684 -0.244 1 96.88 74 VAL A O 1
ATOM 607 N N . PRO A 1 75 ? -16.766 1.152 -0.385 1 95.19 75 PRO A N 1
ATOM 608 C CA . PRO A 1 75 ? -17.953 1.989 -0.333 1 95.19 75 PRO A CA 1
ATOM 609 C C . PRO A 1 75 ? -19.047 1.513 -1.287 1 95.19 75 PRO A C 1
ATOM 611 O O . PRO A 1 75 ? -18.766 1.107 -2.416 1 95.19 75 PRO A O 1
ATOM 614 N N . GLU A 1 76 ? -20.25 1.618 -0.891 1 93.5 76 GLU A N 1
ATOM 615 C CA . GLU A 1 76 ? -21.391 1.073 -1.624 1 93.5 76 GLU A CA 1
ATOM 616 C C . GLU A 1 76 ? -21.578 1.785 -2.961 1 93.5 76 GLU A C 1
ATOM 618 O O . GLU A 1 76 ? -22.016 1.176 -3.938 1 93.5 76 GLU A O 1
ATOM 623 N N . ASP A 1 77 ? -21.25 3.018 -3.01 1 94.19 77 ASP A N 1
ATOM 624 C CA . ASP A 1 77 ? -21.484 3.816 -4.207 1 94.19 77 ASP A CA 1
ATOM 625 C C . ASP A 1 77 ? -20.266 3.803 -5.125 1 94.19 77 ASP A C 1
ATOM 627 O O . ASP A 1 77 ? -20.219 4.535 -6.117 1 94.19 77 ASP A O 1
ATOM 631 N N . ARG A 1 78 ? -19.312 2.93 -4.828 1 95.56 78 ARG A N 1
ATOM 632 C CA . ARG A 1 78 ? -18.109 2.852 -5.652 1 95.56 78 ARG A CA 1
ATOM 633 C C . ARG A 1 78 ? -18.422 2.229 -7.012 1 95.56 78 ARG A C 1
ATOM 635 O O . ARG A 1 78 ? -18.859 1.078 -7.086 1 95.56 78 ARG A O 1
ATOM 642 N N . GLU A 1 79 ? -18.109 3.02 -8.047 1 91.12 79 GLU A N 1
ATOM 643 C CA . GLU A 1 79 ? -18.25 2.48 -9.398 1 91.12 79 GLU A CA 1
ATOM 644 C C . GLU A 1 79 ? -17.344 1.271 -9.609 1 91.12 79 GLU A C 1
ATOM 646 O O . GLU A 1 79 ? -16.172 1.304 -9.258 1 91.12 79 GLU A O 1
ATOM 651 N N . GLY A 1 80 ? -17.906 0.174 -10.125 1 94.62 80 GLY A N 1
ATOM 652 C CA . GLY A 1 80 ? -17.125 -1.011 -10.445 1 94.62 80 GLY A CA 1
ATOM 653 C C . GLY A 1 80 ? -16.719 -1.814 -9.227 1 94.62 80 GLY A C 1
ATOM 654 O O . GLY A 1 80 ? -15.727 -2.549 -9.25 1 94.62 80 GLY A O 1
ATOM 655 N N . ARG A 1 81 ? -17.422 -1.684 -8.25 1 94.69 81 ARG A N 1
ATOM 656 C CA . ARG A 1 81 ? -17.109 -2.264 -6.949 1 94.69 81 ARG A CA 1
ATOM 657 C C . ARG A 1 81 ? -16.891 -3.768 -7.059 1 94.69 81 ARG A C 1
ATOM 659 O O . ARG A 1 81 ? -15.984 -4.309 -6.418 1 94.69 81 ARG A O 1
ATOM 666 N N . GLU A 1 82 ? -17.625 -4.504 -7.855 1 95.56 82 GLU A N 1
ATOM 667 C CA . GLU A 1 82 ? -17.5 -5.953 -7.977 1 95.56 82 GLU A CA 1
ATOM 668 C C . GLU A 1 82 ? -16.172 -6.34 -8.602 1 95.56 82 GLU A C 1
ATOM 670 O O . GLU A 1 82 ? -15.688 -7.457 -8.406 1 95.56 82 GLU A O 1
ATOM 675 N N . GLN A 1 83 ? -15.586 -5.426 -9.32 1 97.44 83 GLN A N 1
ATOM 676 C CA . GLN A 1 83 ? -14.32 -5.699 -9.984 1 97.44 83 GLN A CA 1
ATOM 677 C C . GLN A 1 83 ? -13.164 -5.688 -8.992 1 97.44 83 GLN A C 1
ATOM 679 O O . GLN A 1 83 ? -12.047 -6.094 -9.32 1 97.44 83 GLN A O 1
ATOM 684 N N . TYR A 1 84 ? -13.469 -5.27 -7.77 1 98.44 84 TYR A N 1
ATOM 685 C CA . TYR A 1 84 ? -12.461 -5.297 -6.715 1 98.44 84 TYR A CA 1
ATOM 686 C C . TYR A 1 84 ? -12.195 -6.727 -6.254 1 98.44 84 TYR A C 1
ATOM 688 O O . TYR A 1 84 ? -11.117 -7.027 -5.734 1 98.44 84 TYR A O 1
ATOM 696 N N . ILE A 1 85 ? -13.195 -7.543 -6.457 1 98.62 85 ILE A N 1
ATOM 697 C CA . ILE A 1 85 ? -13.102 -8.914 -5.961 1 98.62 85 ILE A CA 1
ATOM 698 C C . ILE A 1 85 ? -11.93 -9.625 -6.633 1 98.62 85 ILE A C 1
ATOM 700 O O . ILE A 1 85 ? -11.836 -9.648 -7.863 1 98.62 85 ILE A O 1
ATOM 704 N N . GLY A 1 86 ? -11.055 -10.164 -5.801 1 98.62 86 GLY A N 1
ATOM 705 C CA . GLY A 1 86 ? -9.875 -10.883 -6.262 1 98.62 86 GLY A CA 1
ATOM 706 C C . GLY A 1 86 ? -8.641 -10.008 -6.352 1 98.62 86 GLY A C 1
ATOM 707 O O . GLY A 1 86 ? -7.523 -10.508 -6.48 1 98.62 86 GLY A O 1
ATOM 708 N N . ARG A 1 87 ? -8.805 -8.727 -6.168 1 98.56 87 ARG A N 1
ATOM 709 C CA . ARG A 1 87 ? -7.684 -7.805 -6.348 1 98.56 87 ARG A CA 1
ATOM 710 C C . ARG A 1 87 ? -7.043 -7.453 -5.012 1 98.56 87 ARG A C 1
ATOM 712 O O . ARG A 1 87 ? -7.734 -7.316 -4 1 98.56 87 ARG A O 1
ATOM 719 N N . ILE A 1 88 ? -5.742 -7.316 -5.105 1 98.75 88 ILE A N 1
ATOM 720 C CA . ILE A 1 88 ? -5.012 -6.82 -3.945 1 98.75 88 ILE A CA 1
ATOM 721 C C . ILE A 1 88 ? -5.34 -5.344 -3.725 1 98.75 88 ILE A C 1
ATOM 723 O O . ILE A 1 88 ? -5.656 -4.625 -4.676 1 98.75 88 ILE A O 1
ATOM 727 N N . SER A 1 89 ? -5.422 -4.984 -2.588 1 98.69 89 SER A N 1
ATOM 728 C CA . SER A 1 89 ? -5.488 -3.602 -2.131 1 98.69 89 SER A CA 1
ATOM 729 C C . SER A 1 89 ? -4.719 -3.41 -0.828 1 98.69 89 SER A C 1
ATOM 731 O O . SER A 1 89 ? -3.812 -4.188 -0.517 1 98.69 89 SER A O 1
ATOM 733 N N . VAL A 1 90 ? -4.98 -2.248 -0.189 1 98.81 90 VAL A N 1
ATOM 734 C CA . VAL A 1 90 ? -4.27 -1.973 1.057 1 98.81 90 VAL A CA 1
ATOM 735 C C . VAL A 1 90 ? -5.23 -1.349 2.068 1 98.81 90 VAL A C 1
ATOM 737 O O . VAL A 1 90 ? -6.238 -0.75 1.689 1 98.81 90 VAL A O 1
ATOM 740 N N . ALA A 1 91 ? -4.926 -1.54 3.248 1 98.69 91 ALA A N 1
ATOM 741 C CA . ALA A 1 91 ? -5.523 -0.811 4.363 1 98.69 91 ALA A CA 1
ATOM 742 C C . ALA A 1 91 ? -4.477 0.008 5.109 1 98.69 91 ALA A C 1
ATOM 744 O O . ALA A 1 91 ? -3.35 -0.452 5.312 1 98.69 91 ALA A O 1
ATOM 745 N N . LEU A 1 92 ? -4.887 1.197 5.484 1 98.75 92 LEU A N 1
ATOM 746 C CA . LEU A 1 92 ? -4.004 2.07 6.246 1 98.75 92 LEU A CA 1
ATOM 747 C C . LEU A 1 92 ? -4.289 1.965 7.742 1 98.75 92 LEU A C 1
ATOM 749 O O . LEU A 1 92 ? -5.449 2.033 8.156 1 98.75 92 LEU A O 1
ATOM 753 N N . SER A 1 93 ? -3.227 1.831 8.484 1 98 93 SER A N 1
ATOM 754 C CA . SER A 1 93 ? -3.35 1.766 9.938 1 98 93 SER A CA 1
ATOM 755 C C . SER A 1 93 ? -2.432 2.777 10.617 1 98 93 SER A C 1
ATOM 757 O O . SER A 1 93 ? -1.236 2.834 10.32 1 98 93 SER A O 1
ATOM 759 N N . ALA A 1 94 ? -3.018 3.562 11.516 1 98.12 94 ALA A N 1
ATOM 760 C CA . ALA A 1 94 ? -2.178 4.402 12.359 1 98.12 94 ALA A CA 1
ATOM 761 C C . ALA A 1 94 ? -1.232 3.557 13.211 1 98.12 94 ALA A C 1
ATOM 763 O O . ALA A 1 94 ? -1.654 2.576 13.828 1 98.12 94 ALA A O 1
ATOM 764 N N . ALA A 1 95 ? 0.041 3.975 13.242 1 97.81 95 ALA A N 1
ATOM 765 C CA . ALA A 1 95 ? 1.021 3.17 13.969 1 97.81 95 ALA A CA 1
ATOM 766 C C . ALA A 1 95 ? 2.156 4.039 14.508 1 97.81 95 ALA A C 1
ATOM 768 O O . ALA A 1 95 ? 2.373 5.152 14.023 1 97.81 95 ALA A O 1
ATOM 769 N N . ASN A 1 96 ? 2.822 3.521 15.484 1 97.81 96 ASN A N 1
ATOM 770 C CA . ASN A 1 96 ? 3.961 4.199 16.094 1 97.81 96 ASN A CA 1
ATOM 771 C C . ASN A 1 96 ? 5.199 3.305 16.109 1 97.81 96 ASN A C 1
ATOM 773 O O . ASN A 1 96 ? 5.113 2.131 16.484 1 97.81 96 ASN A O 1
ATOM 777 N N . LYS A 1 97 ? 6.246 3.867 15.672 1 97.62 97 LYS A N 1
ATOM 778 C CA . LYS A 1 97 ? 7.531 3.176 15.773 1 97.62 97 LYS A CA 1
ATOM 779 C C . LYS A 1 97 ? 8.117 3.312 17.172 1 97.62 97 LYS A C 1
ATOM 781 O O . LYS A 1 97 ? 8.234 4.422 17.703 1 97.62 97 LYS A O 1
ATOM 786 N N . GLU A 1 98 ? 8.406 2.254 17.734 1 95.88 98 GLU A N 1
ATOM 787 C CA . GLU A 1 98 ? 9.094 2.176 19.016 1 95.88 98 GLU A CA 1
ATOM 788 C C . GLU A 1 98 ? 10.469 1.533 18.875 1 95.88 98 GLU A C 1
ATOM 790 O O . G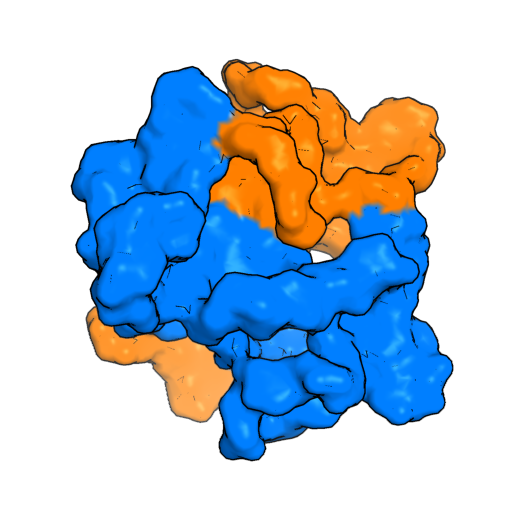LU A 1 98 ? 10.867 1.159 17.766 1 95.88 98 GLU A O 1
ATOM 795 N N . SER A 1 99 ? 11.203 1.47 19.984 1 95 99 SER A N 1
ATOM 796 C CA . SER A 1 99 ? 12.562 0.926 19.969 1 95 99 SER A CA 1
ATOM 797 C C . SER A 1 99 ? 12.562 -0.535 19.531 1 95 99 SER A C 1
ATOM 799 O O . SER A 1 99 ? 13.523 -1.006 18.922 1 95 99 SER A O 1
ATOM 801 N N . ASP A 1 100 ? 11.477 -1.176 19.781 1 95 100 ASP A N 1
ATOM 802 C CA . ASP A 1 100 ? 11.484 -2.617 19.547 1 95 100 ASP A CA 1
ATOM 803 C C . ASP A 1 100 ? 10.5 -2.998 18.438 1 95 100 ASP A C 1
ATOM 805 O O . ASP A 1 100 ? 10.219 -4.18 18.25 1 95 100 ASP A O 1
ATOM 809 N N . GLY A 1 101 ? 9.945 -2.027 17.859 1 96.38 101 GLY A N 1
ATOM 810 C CA . GLY A 1 101 ? 9.055 -2.412 16.781 1 96.38 101 GLY A CA 1
ATOM 811 C C . GLY A 1 101 ? 8.094 -1.306 16.375 1 96.38 101 GLY A C 1
ATOM 812 O O . GLY A 1 101 ? 8.281 -0.148 16.75 1 96.38 101 GLY A O 1
ATOM 813 N N . ILE A 1 102 ? 7.184 -1.638 15.438 1 97.31 102 ILE A N 1
ATOM 814 C CA . ILE A 1 102 ? 6.137 -0.739 14.961 1 97.31 102 ILE A CA 1
ATOM 815 C C . ILE A 1 102 ? 4.77 -1.263 15.398 1 97.31 102 ILE A C 1
ATOM 817 O O . ILE A 1 102 ? 4.355 -2.352 14.992 1 97.31 102 ILE A O 1
ATOM 821 N N . TYR A 1 103 ? 4.062 -0.464 16.141 1 96.12 103 TYR A N 1
ATOM 822 C CA . TYR A 1 103 ? 2.85 -0.933 16.797 1 96.12 103 TYR A CA 1
ATOM 823 C C . TYR A 1 103 ? 1.628 -0.175 16.297 1 96.12 103 TYR A C 1
ATOM 825 O O . TYR A 1 103 ? 1.611 1.058 16.297 1 96.12 103 TYR A O 1
ATOM 833 N N . ASP A 1 104 ? 0.618 -0.93 16 1 96.38 104 ASP A N 1
ATOM 834 C CA . ASP A 1 104 ? -0.646 -0.335 15.586 1 96.38 104 ASP A CA 1
ATOM 835 C C . ASP A 1 104 ? -1.339 0.367 16.75 1 96.38 104 ASP A C 1
ATOM 837 O O . ASP A 1 104 ? -1.393 -0.166 17.859 1 96.38 104 ASP A O 1
ATOM 841 N N . VAL A 1 105 ? -1.916 1.436 16.422 1 95.5 105 VAL A N 1
ATOM 842 C CA . VAL A 1 105 ? -2.635 2.201 17.438 1 95.5 105 VAL A CA 1
ATOM 843 C C . VAL A 1 105 ? -3.848 1.41 17.922 1 95.5 105 VAL A C 1
ATOM 845 O O . VAL A 1 105 ? -4.207 1.466 19.109 1 95.5 105 VAL A O 1
ATOM 848 N N . PHE A 1 106 ? -4.457 0.646 17.016 1 93.06 106 PHE A N 1
ATOM 849 C CA . PHE A 1 106 ? -5.688 -0.044 17.375 1 93.06 106 PHE A CA 1
ATOM 850 C C . PHE A 1 106 ? -5.41 -1.173 18.359 1 93.06 106 PHE A C 1
ATOM 852 O O . PHE A 1 106 ? -6.336 -1.733 18.953 1 93.06 106 PHE A O 1
ATOM 859 N N . LEU A 1 107 ? -4.195 -1.487 18.609 1 89.44 107 LEU A N 1
ATOM 860 C CA . LEU A 1 107 ? -3.834 -2.518 19.578 1 89.44 107 LEU A CA 1
ATOM 861 C C . LEU A 1 107 ? -3.482 -1.897 20.922 1 89.44 107 LEU A C 1
ATOM 863 O O . LEU A 1 107 ? -3.24 -2.615 21.891 1 89.44 107 LEU A O 1
ATOM 867 N N . SER A 1 108 ? -3.457 -0.572 20.969 1 84.38 108 SER A N 1
ATOM 868 C CA . SER A 1 108 ? -3.145 0.095 22.219 1 84.38 108 SER A CA 1
ATOM 869 C C . SER A 1 108 ? -4.352 0.105 23.156 1 84.38 108 SER A C 1
ATOM 871 O O . SER A 1 108 ? -5.496 0.125 22.703 1 84.38 108 SER A O 1
ATOM 873 N N . SER A 1 109 ? -4.02 0.133 24.344 1 77.88 109 SER A N 1
ATOM 874 C CA . SER A 1 109 ? -5.07 0.126 25.359 1 77.88 109 SER A CA 1
ATOM 875 C C . SER A 1 109 ? -5.996 1.327 25.219 1 77.88 109 SER A C 1
ATOM 877 O O . SER A 1 109 ? -7.219 1.194 25.312 1 77.88 109 SER A O 1
ATOM 879 N N . ASP A 1 110 ? -5.438 2.436 25 1 74.62 110 ASP A N 1
ATOM 880 C CA . ASP A 1 110 ? -6.223 3.66 24.891 1 74.62 110 ASP A CA 1
ATOM 881 C C . ASP A 1 110 ? -7.188 3.59 23.703 1 74.62 110 ASP A C 1
ATOM 883 O O . ASP A 1 110 ? -8.328 4.043 23.797 1 74.62 110 ASP A O 1
ATOM 887 N N . SER A 1 111 ? -6.777 3.045 22.641 1 72.31 111 SER A N 1
ATOM 888 C CA . SER A 1 111 ? -7.602 2.945 21.438 1 72.31 111 SER A CA 1
ATOM 889 C C . SER A 1 111 ? -8.734 1.939 21.641 1 72.31 111 SER A C 1
ATOM 891 O O . SER A 1 111 ? -9.852 2.164 21.172 1 72.31 111 SER A O 1
ATOM 893 N N . ILE A 1 112 ? -8.391 0.935 22.25 1 71.56 112 ILE A N 1
ATOM 894 C CA . ILE A 1 112 ? -9.391 -0.095 22.5 1 71.56 112 ILE A CA 1
ATOM 895 C C . ILE A 1 112 ? -10.531 0.483 23.328 1 71.56 112 ILE A C 1
ATOM 897 O O . ILE A 1 112 ? -11.703 0.231 23.047 1 71.56 112 ILE A O 1
ATOM 901 N N . LYS A 1 113 ? -10.117 1.349 24.141 1 70.75 113 LYS A N 1
ATOM 902 C CA . LYS A 1 113 ? -11.102 1.944 25.031 1 70.75 113 LYS A CA 1
ATOM 903 C C . LYS A 1 113 ? -11.938 2.994 24.312 1 70.75 113 LYS A C 1
ATOM 905 O O . LYS A 1 113 ? -13.156 3.076 24.516 1 70.75 113 LYS A O 1
ATOM 910 N N . SER A 1 114 ? -11.336 3.764 23.453 1 71.5 114 SER A N 1
ATOM 911 C CA . SER A 1 114 ? -12.023 4.859 22.766 1 71.5 114 SER A CA 1
ATOM 912 C C . SER A 1 114 ? -12.883 4.344 21.625 1 71.5 114 SER A C 1
ATOM 914 O O . SER A 1 114 ? -13.836 5.008 21.203 1 71.5 114 SER A O 1
ATOM 916 N N . GLY A 1 115 ? -12.539 3.184 21.156 1 69.88 115 GLY A N 1
ATOM 917 C CA . GLY A 1 115 ? -13.266 2.625 20.016 1 69.88 115 GLY A CA 1
ATOM 918 C C . GLY A 1 115 ? -12.984 3.342 18.719 1 69.88 115 GLY A C 1
ATOM 919 O O . GLY A 1 115 ? -13.695 3.145 17.734 1 69.88 115 GLY A O 1
ATOM 920 N N . GLU A 1 116 ? -12.125 4.246 18.734 1 77.62 116 GLU A N 1
ATOM 921 C CA . GLU A 1 116 ? -11.82 4.992 17.516 1 77.62 116 GLU A CA 1
ATOM 922 C C . GLU A 1 116 ? -11.125 4.105 16.484 1 77.62 116 GLU A C 1
ATOM 924 O O . GLU A 1 116 ? -10.164 3.404 16.812 1 77.62 116 GLU A O 1
ATOM 929 N N . ASP A 1 117 ? -11.727 4.227 15.336 1 89.31 117 ASP A N 1
ATOM 930 C CA . ASP A 1 117 ? -11.156 3.412 14.266 1 89.31 117 ASP A CA 1
ATOM 931 C C . ASP A 1 117 ? -9.859 4.027 13.742 1 89.31 117 ASP A C 1
ATOM 933 O O . ASP A 1 117 ? -9.852 5.172 13.281 1 89.31 117 ASP A O 1
ATOM 937 N N . SER A 1 118 ? -8.852 3.299 13.867 1 96.31 118 SER A N 1
ATOM 938 C CA . SER A 1 118 ? -7.543 3.775 13.43 1 96.31 118 SER A CA 1
ATOM 939 C C . SER A 1 118 ? -7.062 3.014 12.203 1 96.31 118 SER A C 1
ATOM 941 O O . SER A 1 118 ? -5.855 2.895 11.977 1 96.31 118 SER A O 1
ATOM 943 N N . ILE A 1 119 ? -8 2.375 11.508 1 97.69 119 ILE A N 1
ATOM 944 C CA . ILE A 1 119 ? -7.75 1.673 10.25 1 97.69 119 ILE A CA 1
ATOM 945 C C . ILE A 1 119 ? -8.695 2.193 9.172 1 97.69 119 ILE A C 1
ATOM 947 O O . ILE A 1 119 ? -9.883 2.428 9.438 1 97.69 119 ILE A O 1
ATOM 951 N N . GLU A 1 120 ? -8.18 2.453 8.031 1 97.56 120 GLU A N 1
ATOM 952 C CA . GLU A 1 120 ? -8.984 2.904 6.898 1 97.56 120 GLU A CA 1
ATOM 953 C C . GLU A 1 120 ? -8.734 2.039 5.668 1 97.56 120 GLU A C 1
ATOM 955 O O . GLU A 1 120 ? -7.602 1.629 5.406 1 97.56 120 GLU A O 1
ATOM 960 N N . ASN A 1 121 ? -9.742 1.704 4.996 1 97 121 ASN A N 1
ATOM 961 C CA . ASN A 1 121 ? -9.75 1.021 3.707 1 97 121 ASN A CA 1
ATOM 962 C C . ASN A 1 121 ? -10.602 1.765 2.684 1 97 121 ASN A C 1
ATOM 964 O O . ASN A 1 121 ? -10.844 2.965 2.824 1 97 121 ASN A O 1
ATOM 968 N N . GLY A 1 122 ? -10.852 1.179 1.54 1 94.19 122 GLY A N 1
ATOM 969 C CA . GLY A 1 122 ? -11.789 1.744 0.581 1 94.19 122 GLY A CA 1
ATOM 970 C C . GLY A 1 122 ? -11.125 2.676 -0.419 1 94.19 122 GLY A C 1
ATOM 971 O O . GLY A 1 122 ? -11.766 3.588 -0.943 1 94.19 122 GLY A O 1
ATOM 972 N N . ALA A 1 123 ? -9.898 2.549 -0.675 1 97.25 123 ALA A N 1
ATOM 973 C CA . ALA A 1 123 ? -9.188 3.357 -1.66 1 97.25 123 ALA A CA 1
ATOM 974 C C . ALA A 1 123 ? -9.789 3.191 -3.051 1 97.25 123 ALA A C 1
ATOM 976 O O . ALA A 1 123 ? -10.383 2.152 -3.357 1 97.25 123 ALA A O 1
ATOM 977 N N . ASN A 1 124 ? -9.742 4.273 -3.85 1 97.31 124 ASN A N 1
ATOM 978 C CA . ASN A 1 124 ? -9.906 4.062 -5.285 1 97.31 124 ASN A CA 1
ATOM 979 C C . ASN A 1 124 ? -8.805 3.172 -5.852 1 97.31 124 ASN A C 1
ATOM 981 O O . ASN A 1 124 ? -7.625 3.387 -5.578 1 97.31 124 ASN A O 1
ATOM 985 N N . LEU A 1 125 ? -9.258 2.195 -6.574 1 97.81 125 LEU A N 1
ATOM 986 C CA . LEU A 1 125 ? -8.305 1.211 -7.078 1 97.81 125 LEU A CA 1
ATOM 987 C C . LEU A 1 125 ? -8.211 1.271 -8.594 1 97.81 125 LEU A C 1
ATOM 989 O O . LEU A 1 125 ? -9.219 1.471 -9.281 1 97.81 125 LEU A O 1
ATOM 993 N N . CYS A 1 126 ? -6.996 1.107 -9.133 1 97.56 126 CYS A N 1
ATOM 994 C CA . CYS A 1 126 ? -6.75 0.837 -10.547 1 97.56 126 CYS A CA 1
ATOM 995 C C . CYS A 1 126 ? -6.109 -0.533 -10.734 1 97.56 126 CYS A C 1
ATOM 997 O O . CYS A 1 126 ? -4.992 -0.771 -10.266 1 97.56 126 CYS A O 1
ATOM 999 N N . PRO A 1 127 ? -6.75 -1.38 -11.492 1 96.31 127 PRO A N 1
ATOM 1000 C CA . PRO A 1 127 ? -8.133 -1.325 -11.969 1 96.31 127 PRO A CA 1
ATOM 1001 C C . PRO A 1 127 ? -9.156 -1.431 -10.836 1 96.31 127 PRO A C 1
ATOM 1003 O O . PRO A 1 127 ? -8.812 -1.878 -9.734 1 96.31 127 PRO A O 1
ATOM 1006 N N . PRO A 1 128 ? -10.469 -1.017 -11 1 95.69 128 PRO A N 1
ATOM 1007 C CA . PRO A 1 128 ? -11.07 -0.684 -12.289 1 95.69 128 PRO A CA 1
ATOM 1008 C C . PRO A 1 128 ? -11.016 0.811 -12.602 1 95.69 128 PRO A C 1
ATOM 1010 O O . PRO A 1 128 ? -11.281 1.221 -13.734 1 95.69 128 PRO A O 1
ATOM 1013 N N . PHE A 1 129 ? -10.742 1.688 -11.656 1 96.06 129 PHE A N 1
ATOM 1014 C CA . PHE A 1 129 ? -10.719 3.129 -11.883 1 96.06 129 PHE A CA 1
ATOM 1015 C C . PHE A 1 129 ? -9.312 3.59 -12.25 1 96.06 129 PHE A C 1
ATOM 1017 O O . PHE A 1 129 ? -8.508 3.914 -11.375 1 96.06 129 PHE A O 1
ATOM 1024 N N . CYS A 1 130 ? -9.078 3.688 -13.555 1 96.06 130 CYS A N 1
ATOM 1025 C CA . CYS A 1 130 ? -7.766 4.094 -14.047 1 96.06 130 CYS A CA 1
ATOM 1026 C C . CYS A 1 130 ? -7.867 5.371 -14.875 1 96.06 130 CYS A C 1
ATOM 1028 O O . CYS A 1 130 ? -7.703 5.34 -16.094 1 96.06 130 CYS A O 1
ATOM 1030 N N . ARG A 1 131 ? -8.055 6.367 -14.195 1 94.5 131 ARG A N 1
ATOM 1031 C CA . ARG A 1 131 ? -8.156 7.676 -14.828 1 94.5 131 ARG A CA 1
ATOM 1032 C C . ARG A 1 131 ? -7.168 8.664 -14.211 1 94.5 131 ARG A C 1
ATOM 1034 O O . ARG A 1 131 ? -7.309 9.039 -13.047 1 94.5 131 ARG A O 1
ATOM 1041 N N . PRO A 1 132 ? -6.25 9.094 -14.961 1 92.06 132 PRO A N 1
ATOM 1042 C CA . PRO A 1 132 ? -5.914 8.75 -16.344 1 92.06 132 PRO A CA 1
ATOM 1043 C C . PRO A 1 132 ? -5.406 7.316 -16.484 1 92.06 132 PRO A C 1
ATOM 1045 O O . PRO A 1 132 ? -5.137 6.648 -15.484 1 92.06 132 PRO A O 1
ATOM 1048 N N . PRO A 1 133 ? -5.285 6.918 -17.781 1 86.69 133 PRO A N 1
ATOM 1049 C CA . PRO A 1 133 ? -4.672 5.605 -18 1 86.69 133 PRO A CA 1
ATOM 1050 C C . PRO A 1 133 ? -3.219 5.547 -17.547 1 86.69 133 PRO A C 1
ATOM 1052 O O . PRO A 1 133 ? -2.525 6.566 -17.547 1 86.69 133 PRO A O 1
ATOM 1055 N N . ILE A 1 134 ? -2.828 4.359 -17.078 1 77.19 134 ILE A N 1
ATOM 1056 C CA . ILE A 1 134 ? -1.468 4.184 -16.578 1 77.19 134 ILE A CA 1
ATOM 1057 C C . ILE A 1 134 ? -0.485 4.203 -17.75 1 77.19 134 ILE A C 1
ATOM 1059 O O . ILE A 1 134 ? -0.651 3.459 -18.719 1 77.19 134 ILE A O 1
ATOM 1063 N N . THR A 1 135 ? 0.37 5.094 -17.656 1 76.75 135 THR A N 1
ATOM 1064 C CA . THR A 1 135 ? 1.358 5.168 -18.719 1 76.75 135 THR A CA 1
ATOM 1065 C C . THR A 1 135 ? 2.754 4.844 -18.203 1 76.75 135 THR A C 1
ATOM 1067 O O . THR A 1 135 ? 3.754 5.102 -18.875 1 76.75 135 THR A O 1
ATOM 1070 N N . LEU A 1 136 ? 2.762 4.293 -17.094 1 75.81 136 LEU A N 1
ATOM 1071 C CA . LEU A 1 136 ? 4.055 3.971 -16.5 1 75.81 136 LEU A CA 1
ATOM 1072 C C . LEU A 1 136 ? 4.469 2.543 -16.828 1 75.81 136 LEU A C 1
ATOM 1074 O O . LEU A 1 136 ? 3.615 1.675 -17.031 1 75.81 136 LEU A O 1
ATOM 1078 N N . MET B 1 1 ? 12 9.578 -4.707 1 91 1 MET B N 1
ATOM 1079 C CA . MET B 1 1 ? 12.539 8.961 -5.914 1 91 1 MET B CA 1
ATOM 1080 C C . MET B 1 1 ? 12.008 9.648 -7.164 1 91 1 MET B C 1
ATOM 1082 O O . MET B 1 1 ? 11.008 10.367 -7.105 1 91 1 MET B O 1
ATOM 1086 N N . LYS B 1 2 ? 12.734 9.375 -8.312 1 90.62 2 LYS B N 1
ATOM 1087 C CA . LYS B 1 2 ? 12.312 9.945 -9.586 1 90.62 2 LYS B CA 1
ATOM 1088 C C . LYS B 1 2 ? 11.336 9.023 -10.312 1 90.62 2 LYS B C 1
ATOM 1090 O O . LYS B 1 2 ? 11.18 7.859 -9.938 1 90.62 2 LYS B O 1
ATOM 1095 N N . LYS B 1 3 ? 10.734 9.656 -11.297 1 92.06 3 LYS B N 1
ATOM 1096 C CA . LYS B 1 3 ? 9.781 8.914 -12.109 1 92.06 3 LYS B CA 1
ATOM 1097 C C . LYS B 1 3 ? 10.414 7.66 -12.703 1 92.06 3 LYS B C 1
ATOM 1099 O O . LYS B 1 3 ? 9.797 6.594 -12.734 1 92.06 3 LYS B O 1
ATOM 1104 N N . GLU B 1 4 ? 11.609 7.793 -13.148 1 93.56 4 GLU B N 1
ATOM 1105 C CA . GLU B 1 4 ? 12.305 6.656 -13.742 1 93.56 4 GLU B CA 1
ATOM 1106 C C . GLU B 1 4 ? 12.516 5.543 -12.719 1 93.56 4 GLU B C 1
ATOM 1108 O O . GLU B 1 4 ? 12.438 4.359 -13.062 1 93.56 4 GLU B O 1
ATOM 1113 N N . ASP B 1 5 ? 12.797 5.871 -11.484 1 96.12 5 ASP B N 1
ATOM 1114 C CA . ASP B 1 5 ? 12.938 4.898 -10.406 1 96.12 5 ASP B CA 1
ATOM 1115 C C . ASP B 1 5 ? 11.609 4.191 -10.125 1 96.12 5 ASP B C 1
ATOM 1117 O O . ASP B 1 5 ? 11.586 2.99 -9.859 1 96.12 5 ASP B O 1
ATOM 1121 N N . LEU B 1 6 ? 10.562 4.969 -10.195 1 96.75 6 LEU B N 1
ATOM 1122 C CA . LEU B 1 6 ? 9.242 4.383 -10.008 1 96.75 6 LEU B CA 1
ATOM 1123 C C . LEU B 1 6 ? 8.961 3.318 -11.062 1 96.75 6 LEU B C 1
ATOM 1125 O O . LEU B 1 6 ? 8.461 2.24 -10.742 1 96.75 6 LEU B O 1
ATOM 1129 N N . LYS B 1 7 ? 9.305 3.645 -12.281 1 96.5 7 LYS B N 1
ATOM 1130 C CA . LYS B 1 7 ? 9.125 2.684 -13.367 1 96.5 7 LYS B CA 1
ATOM 1131 C C . LYS B 1 7 ? 9.898 1.396 -13.094 1 96.5 7 LYS B C 1
ATOM 1133 O O . LYS B 1 7 ? 9.367 0.297 -13.273 1 96.5 7 LYS B O 1
ATOM 1138 N N . LYS B 1 8 ? 11.078 1.535 -12.664 1 97.69 8 LYS B N 1
ATOM 1139 C CA . LYS B 1 8 ? 11.914 0.383 -12.352 1 97.69 8 LYS B CA 1
ATOM 1140 C C . LYS B 1 8 ? 11.336 -0.425 -11.195 1 97.69 8 LYS B C 1
ATOM 1142 O O . LYS B 1 8 ? 11.5 -1.646 -11.141 1 97.69 8 LYS B O 1
ATOM 1147 N N . PHE B 1 9 ? 10.695 0.221 -10.273 1 98.38 9 PHE B N 1
ATOM 1148 C CA . PHE B 1 9 ? 10.086 -0.398 -9.102 1 98.38 9 PHE B CA 1
ATOM 1149 C C . PHE B 1 9 ? 8.82 -1.151 -9.492 1 98.38 9 PHE B C 1
ATOM 1151 O O . PHE B 1 9 ? 8.531 -2.215 -8.938 1 98.38 9 PHE B O 1
ATOM 1158 N N . ILE B 1 10 ? 8.094 -0.666 -10.492 1 98.25 10 ILE B N 1
ATOM 1159 C CA . ILE B 1 10 ? 6.805 -1.218 -10.891 1 98.25 10 ILE B CA 1
ATOM 1160 C C . ILE B 1 10 ? 7.023 -2.383 -11.859 1 98.25 10 ILE B C 1
ATOM 1162 O O . ILE B 1 10 ? 6.277 -3.365 -11.828 1 98.25 10 ILE B O 1
ATOM 1166 N N . GLU B 1 11 ? 8.055 -2.348 -12.609 1 98 11 GLU B N 1
ATOM 1167 C CA . GLU B 1 11 ? 8.289 -3.271 -13.719 1 98 11 GLU B CA 1
ATOM 1168 C C . GLU B 1 11 ? 8.328 -4.719 -13.227 1 98 11 GLU B C 1
ATOM 1170 O O . GLU B 1 11 ? 7.621 -5.578 -13.766 1 98 11 GLU B O 1
ATOM 1175 N N . PRO B 1 12 ? 9.133 -5.004 -12.219 1 98.56 12 PRO B N 1
ATOM 1176 C CA . PRO B 1 12 ? 9.125 -6.402 -11.789 1 98.56 12 PRO B CA 1
ATOM 1177 C C . PRO B 1 12 ? 7.766 -6.852 -11.266 1 98.56 12 PRO B C 1
ATOM 1179 O O . PRO B 1 12 ? 7.395 -8.023 -11.414 1 98.56 12 PRO B O 1
ATOM 1182 N N . TYR B 1 13 ? 7.074 -5.953 -10.625 1 98.62 13 TYR B N 1
ATOM 1183 C CA . TYR B 1 13 ? 5.715 -6.254 -10.188 1 98.62 13 TYR B CA 1
ATOM 1184 C C . TYR B 1 13 ? 4.828 -6.613 -11.375 1 98.62 13 TYR B C 1
ATOM 1186 O O . TYR B 1 13 ? 4.082 -7.594 -11.328 1 98.62 13 TYR B O 1
ATOM 1194 N N . GLN B 1 14 ? 4.93 -5.859 -12.461 1 97.88 14 GLN B N 1
ATOM 1195 C CA . GLN B 1 14 ? 4.141 -6.062 -13.664 1 97.88 14 GLN B CA 1
ATOM 1196 C C . GLN B 1 14 ? 4.465 -7.406 -14.312 1 97.88 14 GLN B C 1
ATOM 1198 O O . GLN B 1 14 ? 3.598 -8.031 -14.938 1 97.88 14 GLN B O 1
ATOM 1203 N N . LYS B 1 15 ? 5.629 -7.836 -14.102 1 97.38 15 LYS B N 1
ATOM 1204 C CA . LYS B 1 15 ? 6.09 -9.07 -14.727 1 97.38 15 LYS B CA 1
ATOM 1205 C C . LYS B 1 15 ? 5.734 -10.289 -13.875 1 97.38 15 LYS B C 1
ATOM 1207 O O . LYS B 1 15 ? 5.777 -11.422 -14.359 1 97.38 15 LYS B O 1
ATOM 1212 N N . HIS B 1 16 ? 5.434 -10.109 -12.609 1 98.06 16 HIS B N 1
ATOM 1213 C CA . HIS B 1 16 ? 5.234 -11.227 -11.695 1 98.06 16 HIS B CA 1
ATOM 1214 C C . HIS B 1 16 ? 3.893 -11.125 -10.977 1 98.06 16 HIS B C 1
ATOM 1216 O O . HIS B 1 16 ? 2.852 -11.445 -11.555 1 98.06 16 HIS B O 1
ATOM 1222 N N . VAL B 1 17 ? 3.818 -10.477 -9.859 1 98.31 17 VAL B N 1
ATOM 1223 C CA . VAL B 1 17 ? 2.66 -10.523 -8.977 1 98.31 17 VAL B CA 1
ATOM 1224 C C . VAL B 1 17 ? 1.431 -9.984 -9.703 1 98.31 17 VAL B C 1
ATOM 1226 O O . VAL B 1 17 ? 0.327 -10.508 -9.539 1 98.31 17 VAL B O 1
ATOM 1229 N N . GLN B 1 18 ? 1.567 -8.945 -10.492 1 98 18 GLN B N 1
ATOM 1230 C CA . GLN B 1 18 ? 0.427 -8.375 -11.203 1 98 18 GLN B CA 1
ATOM 1231 C C . GLN B 1 18 ? -0.203 -9.391 -12.141 1 98 18 GLN B C 1
ATOM 1233 O O . GLN B 1 18 ? -1.411 -9.359 -12.383 1 98 18 GLN B O 1
ATOM 1238 N N . LYS B 1 19 ? 0.588 -10.297 -12.578 1 97.81 19 LYS B N 1
ATOM 1239 C CA . LYS B 1 19 ? 0.12 -11.297 -13.539 1 97.81 19 LYS B CA 1
ATOM 1240 C C . LYS B 1 19 ? -0.266 -12.594 -12.836 1 97.81 19 LYS B C 1
ATOM 1242 O O . LYS B 1 19 ? -0.512 -13.609 -13.492 1 97.81 19 LYS B O 1
ATOM 1247 N N . GLY B 1 20 ? -0.269 -12.57 -11.578 1 97.25 20 GLY B N 1
ATOM 1248 C CA . GLY B 1 20 ? -0.644 -13.75 -10.812 1 97.25 20 GLY B CA 1
ATOM 1249 C C . GLY B 1 20 ? 0.509 -14.719 -10.609 1 97.25 20 GLY B C 1
ATOM 1250 O O . GLY B 1 20 ? 0.293 -15.906 -10.352 1 97.25 20 GLY B O 1
ATOM 1251 N N . LEU B 1 21 ? 1.704 -14.266 -10.758 1 98 21 LEU B N 1
ATOM 1252 C CA . LEU B 1 21 ? 2.896 -15.078 -10.578 1 98 21 LEU B CA 1
ATOM 1253 C C . LEU B 1 21 ? 3.658 -14.664 -9.32 1 98 21 LEU B C 1
ATOM 1255 O O . LEU B 1 21 ? 3.598 -13.508 -8.906 1 98 21 LEU B O 1
ATOM 1259 N N . PRO B 1 22 ? 4.352 -15.633 -8.703 1 98.19 22 PRO B N 1
ATOM 1260 C CA . PRO B 1 22 ? 5.141 -15.25 -7.535 1 98.19 22 PRO B CA 1
ATOM 1261 C C . PRO B 1 22 ? 6.348 -14.391 -7.891 1 98.19 22 PRO B C 1
ATOM 1263 O O . PRO B 1 22 ? 6.902 -14.516 -8.984 1 98.19 22 PRO B O 1
ATOM 1266 N N . GLY B 1 23 ? 6.727 -13.492 -6.98 1 98 23 GLY B N 1
ATOM 1267 C CA . GLY B 1 23 ? 8.039 -12.875 -7.109 1 98 23 GLY B CA 1
ATOM 1268 C C . GLY B 1 23 ? 9.18 -13.867 -7.043 1 98 23 GLY B C 1
ATOM 1269 O O . GLY B 1 23 ? 8.977 -15.023 -6.664 1 98 23 GLY B O 1
ATOM 1270 N N . ILE B 1 24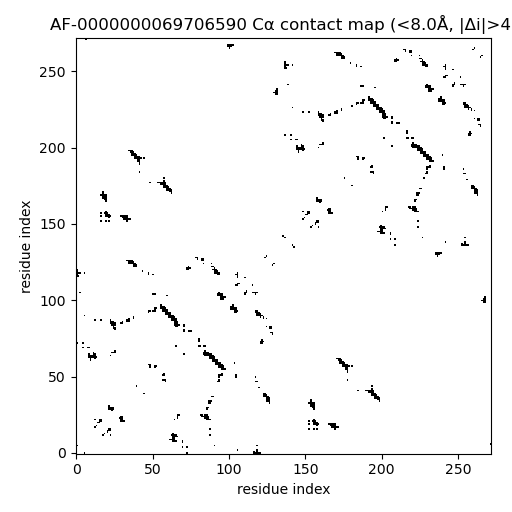 ? 10.336 -13.43 -7.426 1 98.31 24 ILE B N 1
ATOM 1271 C CA . ILE B 1 24 ? 11.531 -14.266 -7.398 1 98.31 24 ILE B CA 1
ATOM 1272 C C . ILE B 1 24 ? 12.578 -13.648 -6.473 1 98.31 24 ILE B C 1
ATOM 1274 O O . ILE B 1 24 ? 12.961 -12.484 -6.645 1 98.31 24 ILE B O 1
ATOM 1278 N N . ASP B 1 25 ? 13.039 -14.422 -5.543 1 97.81 25 ASP B N 1
ATOM 1279 C CA . ASP B 1 25 ? 13.961 -13.867 -4.555 1 97.81 25 ASP B CA 1
ATOM 1280 C C . ASP B 1 25 ? 15.391 -13.852 -5.086 1 97.81 25 ASP B C 1
ATOM 1282 O O . ASP B 1 25 ? 15.625 -14.141 -6.258 1 97.81 25 ASP B O 1
ATOM 1286 N N . SER B 1 26 ? 16.328 -13.43 -4.219 1 96.88 26 SER B N 1
ATOM 1287 C CA . SER B 1 26 ? 17.703 -13.203 -4.621 1 96.88 26 SER B CA 1
ATOM 1288 C C . SER B 1 26 ? 18.391 -14.508 -5.023 1 96.88 26 SER B C 1
ATOM 1290 O O . SER B 1 26 ? 19.422 -14.5 -5.695 1 96.88 26 SER B O 1
ATOM 1292 N N . LYS B 1 27 ? 17.844 -15.578 -4.652 1 97.31 27 LYS B N 1
ATOM 1293 C CA . LYS B 1 27 ? 18.422 -16.875 -4.973 1 97.31 27 LYS B CA 1
ATOM 1294 C C . LYS B 1 27 ? 17.719 -17.5 -6.172 1 97.31 27 LYS B C 1
ATOM 1296 O O . LYS B 1 27 ? 17.969 -18.672 -6.5 1 97.31 27 LYS B O 1
ATOM 1301 N N . GLY B 1 28 ? 16.781 -16.766 -6.711 1 97.19 28 GLY B N 1
ATOM 1302 C CA . GLY B 1 28 ? 16.078 -17.266 -7.887 1 97.19 28 GLY B CA 1
ATOM 1303 C C . GLY B 1 28 ? 14.891 -18.156 -7.547 1 97.19 28 GLY B C 1
ATOM 1304 O O . GLY B 1 28 ? 14.391 -18.875 -8.406 1 97.19 28 GLY B O 1
ATOM 1305 N N . LYS B 1 29 ? 14.453 -18.109 -6.348 1 97.94 29 LYS B N 1
ATOM 1306 C CA . LYS B 1 29 ? 13.344 -18.953 -5.902 1 97.94 29 LYS B CA 1
ATOM 1307 C C . LYS B 1 29 ? 12.055 -18.141 -5.773 1 97.94 29 LYS B C 1
ATOM 1309 O O . LYS B 1 29 ? 12.094 -16.953 -5.434 1 97.94 29 LYS B O 1
ATOM 1314 N N . PRO B 1 30 ? 10.938 -18.797 -5.984 1 98.19 30 PRO B N 1
ATOM 1315 C CA . PRO B 1 30 ? 9.664 -18.094 -5.805 1 98.19 30 PRO B CA 1
ATOM 1316 C C . PRO B 1 30 ? 9.438 -17.656 -4.363 1 98.19 30 PRO B C 1
ATOM 1318 O O . PRO B 1 30 ? 9.789 -18.375 -3.424 1 98.19 30 PRO B O 1
ATOM 1321 N N . VAL B 1 31 ? 8.922 -16.438 -4.223 1 97.88 31 VAL B N 1
ATOM 1322 C CA . VAL B 1 31 ? 8.523 -15.93 -2.914 1 97.88 31 VAL B CA 1
ATOM 1323 C C . VAL B 1 31 ? 7.133 -16.453 -2.562 1 97.88 31 VAL B C 1
ATOM 1325 O O . VAL B 1 31 ? 6.156 -16.172 -3.258 1 97.88 31 VAL B O 1
ATOM 1328 N N . THR B 1 32 ? 7.023 -17.203 -1.502 1 96.69 32 THR B N 1
ATOM 1329 C CA . THR B 1 32 ? 5.746 -17.797 -1.123 1 96.69 32 THR B CA 1
ATOM 1330 C C . THR B 1 32 ? 5.25 -17.219 0.197 1 96.69 32 THR B C 1
ATOM 1332 O O . THR B 1 32 ? 4.289 -17.719 0.783 1 96.69 32 THR B O 1
ATOM 1335 N N . GLU B 1 33 ? 5.941 -16.281 0.682 1 96.25 33 GLU B N 1
ATOM 1336 C CA . GLU B 1 33 ? 5.531 -15.445 1.799 1 96.25 33 GLU B CA 1
ATOM 1337 C C . GLU B 1 33 ? 5.754 -13.969 1.484 1 96.25 33 GLU B C 1
ATOM 1339 O O . GLU B 1 33 ? 6.766 -13.391 1.882 1 96.25 33 GLU B O 1
ATOM 1344 N N . GLN B 1 34 ? 4.816 -13.391 0.815 1 97.94 34 GLN B N 1
ATOM 1345 C CA . GLN B 1 34 ? 4.914 -12 0.397 1 97.94 34 GLN B CA 1
ATOM 1346 C C . GLN B 1 34 ? 4.695 -11.055 1.575 1 97.94 34 GLN B C 1
ATOM 1348 O O . GLN B 1 34 ? 4.27 -11.484 2.65 1 97.94 34 GLN B O 1
ATOM 1353 N N . SER B 1 35 ? 4.988 -9.844 1.373 1 98.31 35 SER B N 1
ATOM 1354 C CA . SER B 1 35 ? 4.926 -8.789 2.387 1 98.31 35 SER B CA 1
ATOM 1355 C C . SER B 1 35 ? 3.541 -8.719 3.021 1 98.31 35 SER B C 1
ATOM 1357 O O . SER B 1 35 ? 2.527 -8.875 2.334 1 98.31 35 SER B O 1
ATOM 1359 N N . GLN B 1 36 ? 3.594 -8.469 4.262 1 98.06 36 GLN B N 1
ATOM 1360 C CA . GLN B 1 36 ? 2.34 -8.336 4.996 1 98.06 36 GLN B CA 1
ATOM 1361 C C . GLN B 1 36 ? 1.965 -6.863 5.172 1 98.06 36 GLN B C 1
ATOM 1363 O O . GLN B 1 36 ? 0.79 -6.504 5.074 1 98.06 36 GLN B O 1
ATOM 1368 N N . TRP B 1 37 ? 2.986 -6.062 5.484 1 98.38 37 TRP B N 1
ATOM 1369 C CA . TRP B 1 37 ? 2.74 -4.629 5.617 1 98.38 37 TRP B CA 1
ATOM 1370 C C . TRP B 1 37 ? 4.008 -3.832 5.324 1 98.38 37 TRP B C 1
ATOM 1372 O O . TRP B 1 37 ? 5.109 -4.387 5.301 1 98.38 37 TRP B O 1
ATOM 1382 N N . ALA B 1 38 ? 3.865 -2.635 5 1 98.62 38 ALA B N 1
ATOM 1383 C CA . ALA B 1 38 ? 4.902 -1.618 4.836 1 98.62 38 ALA B CA 1
ATOM 1384 C C . ALA B 1 38 ? 4.637 -0.417 5.742 1 98.62 38 ALA B C 1
ATOM 1386 O O . ALA B 1 38 ? 3.492 0.01 5.898 1 98.62 38 ALA B O 1
ATOM 1387 N N . PHE B 1 39 ? 5.648 0.151 6.312 1 98.69 39 PHE B N 1
ATOM 1388 C CA . PHE B 1 39 ? 5.473 1.285 7.211 1 98.69 39 PHE B CA 1
ATOM 1389 C C . PHE B 1 39 ? 6.223 2.508 6.695 1 98.69 39 PHE B C 1
ATOM 1391 O O . PHE B 1 39 ? 7.414 2.432 6.395 1 98.69 39 PHE B O 1
ATOM 1398 N N . PHE B 1 40 ? 5.504 3.611 6.613 1 98.62 40 PHE B N 1
ATOM 1399 C CA . PHE B 1 40 ? 6.094 4.918 6.352 1 98.62 40 PHE B CA 1
ATOM 1400 C C . PHE B 1 40 ? 5.941 5.832 7.559 1 98.62 40 PHE B C 1
ATOM 1402 O O . PHE B 1 40 ? 4.863 5.91 8.156 1 98.62 40 PHE B O 1
ATOM 1409 N N . ASP B 1 41 ? 6.98 6.559 7.836 1 98.19 41 ASP B N 1
ATOM 1410 C CA . ASP B 1 41 ? 6.914 7.477 8.969 1 98.19 41 ASP B CA 1
ATOM 1411 C C . ASP B 1 41 ? 6.086 8.711 8.625 1 98.19 41 ASP B C 1
ATOM 1413 O O . ASP B 1 41 ? 5.887 9.023 7.453 1 98.19 41 ASP B O 1
ATOM 1417 N N . ARG B 1 42 ? 5.645 9.383 9.602 1 98.12 42 ARG B N 1
ATOM 1418 C CA . ARG B 1 42 ? 4.754 10.531 9.477 1 98.12 42 ARG B CA 1
ATOM 1419 C C . ARG B 1 42 ? 5.414 11.641 8.672 1 98.12 42 ARG B C 1
ATOM 1421 O O . ARG B 1 42 ? 4.766 12.289 7.844 1 98.12 42 ARG B O 1
ATOM 1428 N N . ALA B 1 43 ? 6.695 11.922 8.906 1 97.38 43 ALA B N 1
ATOM 1429 C CA . ALA B 1 43 ? 7.398 13 8.211 1 97.38 43 ALA B CA 1
ATOM 1430 C C . ALA B 1 43 ? 7.352 12.805 6.699 1 97.38 43 ALA B C 1
ATOM 1432 O O . ALA B 1 43 ? 7.105 13.758 5.953 1 97.38 43 ALA B O 1
ATOM 1433 N N . THR B 1 44 ? 7.551 11.586 6.258 1 97.5 44 THR B N 1
ATOM 1434 C CA . THR B 1 44 ? 7.508 11.258 4.836 1 97.5 44 THR B CA 1
ATOM 1435 C C . THR B 1 44 ? 6.121 11.516 4.262 1 97.5 44 THR B C 1
ATOM 1437 O O . THR B 1 44 ? 5.988 12.141 3.205 1 97.5 44 THR B O 1
ATOM 1440 N N . ILE B 1 45 ? 5.129 11.07 4.898 1 98.5 45 ILE B N 1
ATOM 1441 C CA . ILE B 1 45 ? 3.75 11.172 4.43 1 98.5 45 ILE B CA 1
ATOM 1442 C C . ILE B 1 45 ? 3.324 12.641 4.402 1 98.5 45 ILE B C 1
ATOM 1444 O O . ILE B 1 45 ? 2.732 13.102 3.424 1 98.5 45 ILE B O 1
ATOM 1448 N N . GLU B 1 46 ? 3.66 13.398 5.453 1 97.94 46 GLU B N 1
ATOM 1449 C CA . GLU B 1 46 ? 3.309 14.812 5.523 1 97.94 46 GLU B CA 1
ATOM 1450 C C . GLU B 1 46 ? 4.012 15.609 4.43 1 97.94 46 GLU B C 1
ATOM 1452 O O . GLU B 1 46 ? 3.428 16.531 3.859 1 97.94 46 GLU B O 1
ATOM 1457 N N . LYS B 1 47 ? 5.246 15.273 4.23 1 96.81 47 LYS B N 1
ATOM 1458 C CA . LYS B 1 47 ? 5.969 15.93 3.143 1 96.81 47 LYS B CA 1
ATOM 1459 C C . LYS B 1 47 ? 5.223 15.781 1.82 1 96.81 47 LYS B C 1
ATOM 1461 O O . LYS B 1 47 ? 5.074 16.75 1.075 1 96.81 47 LYS B O 1
ATOM 1466 N N . LEU B 1 48 ? 4.738 14.609 1.516 1 98 48 LEU B N 1
ATOM 1467 C CA . LEU B 1 48 ? 4.012 14.367 0.274 1 98 48 LEU B CA 1
ATOM 1468 C C . LEU B 1 48 ? 2.689 15.125 0.263 1 98 48 LEU B C 1
ATOM 1470 O O . LEU B 1 48 ? 2.328 15.734 -0.744 1 98 48 LEU B O 1
ATOM 1474 N N . LEU B 1 49 ? 1.967 15.07 1.367 1 98.12 49 LEU B N 1
ATOM 1475 C CA . LEU B 1 49 ? 0.665 15.727 1.433 1 98.12 49 LEU B CA 1
ATOM 1476 C C . LEU B 1 49 ? 0.802 17.234 1.236 1 98.12 49 LEU B C 1
ATOM 1478 O O . LEU B 1 49 ? -0.086 17.875 0.669 1 98.12 49 LEU B O 1
ATOM 1482 N N . GLN B 1 50 ? 1.896 17.797 1.686 1 97.25 50 GLN B N 1
ATOM 1483 C CA . GLN B 1 50 ? 2.125 19.234 1.53 1 97.25 50 GLN B CA 1
ATOM 1484 C C . GLN B 1 50 ? 2.191 19.625 0.057 1 97.25 50 GLN B C 1
ATOM 1486 O O . GLN B 1 50 ? 1.998 20.797 -0.291 1 97.25 50 GLN B O 1
ATOM 1491 N N . MET B 1 51 ? 2.459 18.703 -0.768 1 96.69 51 MET B N 1
ATOM 1492 C CA . MET B 1 51 ? 2.627 18.969 -2.193 1 96.69 51 MET B CA 1
ATOM 1493 C C . MET B 1 51 ? 1.3 18.844 -2.934 1 96.69 51 MET B C 1
ATOM 1495 O O . MET B 1 51 ? 1.225 19.109 -4.133 1 96.69 51 MET B O 1
ATOM 1499 N N . THR B 1 52 ? 0.264 18.406 -2.24 1 97.25 52 THR B N 1
ATOM 1500 C CA . THR B 1 52 ? -1.02 18.125 -2.877 1 97.25 52 THR B CA 1
ATOM 1501 C C . THR B 1 52 ? -2.006 19.25 -2.621 1 97.25 52 THR B C 1
ATOM 1503 O O . THR B 1 52 ? -1.761 20.125 -1.777 1 97.25 52 THR B O 1
ATOM 1506 N N . ASP B 1 53 ? -3.104 19.281 -3.355 1 97.19 53 ASP B N 1
ATOM 1507 C CA . ASP B 1 53 ? -4.199 20.219 -3.127 1 97.19 53 ASP B CA 1
ATOM 1508 C C . ASP B 1 53 ? -4.797 20.047 -1.734 1 97.19 53 ASP B C 1
ATOM 1510 O O . ASP B 1 53 ? -5.027 18.906 -1.296 1 97.19 53 ASP B O 1
ATOM 1514 N N . PRO B 1 54 ? -5.035 21.062 -0.988 1 96.81 54 PRO B N 1
ATOM 1515 C CA . PRO B 1 54 ? -5.5 20.953 0.396 1 96.81 54 PRO B CA 1
ATOM 1516 C C . PRO B 1 54 ? -6.887 20.328 0.5 1 96.81 54 PRO B C 1
ATOM 1518 O O . PRO B 1 54 ? -7.27 19.828 1.566 1 96.81 54 PRO B O 1
ATOM 1521 N N . LYS B 1 55 ? -7.613 20.359 -0.575 1 96.56 55 LYS B N 1
ATOM 1522 C CA . LYS B 1 55 ? -8.984 19.875 -0.512 1 96.56 55 LYS B CA 1
ATOM 1523 C C . LYS B 1 55 ? -9.125 18.531 -1.229 1 96.56 55 LYS B C 1
ATOM 1525 O O . LYS B 1 55 ? -9.82 17.641 -0.752 1 96.56 55 LYS B O 1
ATOM 1530 N N . THR B 1 56 ? -8.438 18.391 -2.355 1 97.62 56 THR B N 1
ATOM 1531 C CA . THR B 1 56 ? -8.68 17.219 -3.199 1 97.62 56 THR B CA 1
ATOM 1532 C C . THR B 1 56 ? -7.441 16.328 -3.254 1 97.62 56 THR B C 1
ATOM 1534 O O . THR B 1 56 ? -7.418 15.336 -3.984 1 97.62 56 THR B O 1
ATOM 1537 N N . GLY B 1 57 ? -6.418 16.719 -2.549 1 98.19 57 GLY B N 1
ATOM 1538 C CA . GLY B 1 57 ? -5.152 16.016 -2.58 1 98.19 57 GLY B CA 1
ATOM 1539 C C . GLY B 1 57 ? -5.188 14.703 -1.814 1 98.19 57 GLY B C 1
ATOM 1540 O O . GLY B 1 57 ? -6.137 14.43 -1.077 1 98.19 57 GLY B O 1
ATOM 1541 N N . GLY B 1 58 ? -4.176 13.914 -2.055 1 98.62 58 GLY B N 1
ATOM 1542 C CA . GLY B 1 58 ? -3.973 12.641 -1.388 1 98.62 58 GLY B CA 1
ATOM 1543 C C . GLY B 1 58 ? -2.707 11.93 -1.83 1 98.62 58 GLY B C 1
ATOM 1544 O O . GLY B 1 58 ? -1.742 12.57 -2.248 1 98.62 58 GLY B O 1
ATOM 1545 N N . ILE B 1 59 ? -2.732 10.625 -1.561 1 98.81 59 ILE B N 1
ATOM 1546 C CA . ILE B 1 59 ? -1.567 9.805 -1.886 1 98.81 59 ILE B CA 1
ATOM 1547 C C . ILE B 1 59 ? -1.992 8.617 -2.746 1 98.81 59 ILE B C 1
ATOM 1549 O O . ILE B 1 59 ? -2.922 7.891 -2.393 1 98.81 59 ILE B O 1
ATOM 1553 N N . LYS B 1 60 ? -1.373 8.516 -3.951 1 98.31 60 LYS B N 1
ATOM 1554 C CA . LYS B 1 60 ? -1.393 7.27 -4.711 1 98.31 60 LYS B CA 1
ATOM 1555 C C . LYS B 1 60 ? -0.35 6.285 -4.188 1 98.31 60 LYS B C 1
ATOM 1557 O O . LYS B 1 60 ? 0.82 6.641 -4.027 1 98.31 60 LYS B O 1
ATOM 1562 N N . ILE B 1 61 ? -0.836 5.145 -3.859 1 98.81 61 ILE B N 1
ATOM 1563 C CA . ILE B 1 61 ? 0.025 4.051 -3.416 1 98.81 61 ILE B CA 1
ATOM 1564 C C . ILE B 1 61 ? 0.242 3.068 -4.566 1 98.81 61 ILE B C 1
ATOM 1566 O O . ILE B 1 61 ? -0.648 2.279 -4.891 1 98.81 61 ILE B O 1
ATOM 1570 N N . TYR B 1 62 ? 1.396 3.119 -5.156 1 98.56 62 TYR B N 1
ATOM 1571 C CA . TYR B 1 62 ? 1.75 2.227 -6.254 1 98.56 62 TYR B CA 1
ATOM 1572 C C . TYR B 1 62 ? 2.252 0.888 -5.73 1 98.56 62 TYR B C 1
ATOM 1574 O O . TYR B 1 62 ? 3.137 0.844 -4.871 1 98.56 62 TYR B O 1
ATOM 1582 N N . PHE B 1 63 ? 1.654 -0.153 -6.289 1 98.75 63 PHE B N 1
ATOM 1583 C CA . PHE B 1 63 ? 2.213 -1.476 -6.035 1 98.75 63 PHE B CA 1
ATOM 1584 C C . PHE B 1 63 ? 3.471 -1.702 -6.863 1 98.75 63 PHE B C 1
ATOM 1586 O O . PHE B 1 63 ? 3.518 -1.343 -8.039 1 98.75 63 PHE B O 1
ATOM 1593 N N . GLY B 1 64 ? 4.473 -2.207 -6.266 1 98.69 64 GLY B N 1
ATOM 1594 C CA . GLY B 1 64 ? 5.738 -2.549 -6.898 1 98.69 64 GLY B CA 1
ATOM 1595 C C . GLY B 1 64 ? 6.445 -3.713 -6.23 1 98.69 64 GLY B C 1
ATOM 1596 O O . GLY B 1 64 ? 5.859 -4.402 -5.391 1 98.69 64 GLY B O 1
ATOM 1597 N N . GLN B 1 65 ? 7.586 -3.908 -6.738 1 98.81 65 GLN B N 1
ATOM 1598 C CA . GLN B 1 65 ? 8.359 -5.066 -6.301 1 98.81 65 GLN B CA 1
ATOM 1599 C C . GLN B 1 65 ? 9.859 -4.801 -6.426 1 98.81 65 GLN B C 1
ATOM 1601 O O . GLN B 1 65 ? 10.312 -4.211 -7.406 1 98.81 65 GLN B O 1
ATOM 1606 N N . TYR B 1 66 ? 10.562 -5.262 -5.406 1 98.62 66 TYR B N 1
ATOM 1607 C CA . TYR B 1 66 ? 12.008 -5.125 -5.469 1 98.62 66 TYR B CA 1
ATOM 1608 C C . TYR B 1 66 ? 12.633 -6.289 -6.23 1 98.62 66 TYR B C 1
ATOM 1610 O O . TYR B 1 66 ? 12.148 -7.422 -6.156 1 98.62 66 TYR B O 1
ATOM 1618 N N . ASP B 1 67 ? 13.617 -6.004 -6.91 1 98.19 67 ASP B N 1
ATOM 1619 C CA . ASP B 1 67 ? 14.508 -7.004 -7.488 1 98.19 67 ASP B CA 1
ATOM 1620 C C . ASP B 1 67 ? 15.969 -6.559 -7.398 1 98.19 67 ASP B C 1
ATOM 1622 O O . ASP B 1 67 ? 16.281 -5.562 -6.746 1 98.19 67 ASP B O 1
ATOM 1626 N N . SER B 1 68 ? 16.859 -7.352 -7.961 1 97.44 68 SER B N 1
ATOM 1627 C CA . SER B 1 68 ? 18.281 -7.074 -7.82 1 97.44 68 SER B CA 1
ATOM 1628 C C . SER B 1 68 ? 18.656 -5.766 -8.5 1 97.44 68 SER B C 1
ATOM 1630 O O . SER B 1 68 ? 19.641 -5.125 -8.117 1 97.44 68 SER B O 1
ATOM 1632 N N . GLU B 1 69 ? 17.891 -5.328 -9.469 1 97.25 69 GLU B N 1
ATOM 1633 C CA . GLU B 1 69 ? 18.234 -4.152 -10.258 1 97.25 69 GLU B CA 1
ATOM 1634 C C . GLU B 1 69 ? 17.781 -2.871 -9.578 1 97.25 69 GLU B C 1
ATOM 1636 O O . GLU B 1 69 ? 18.297 -1.788 -9.852 1 97.25 69 GLU B O 1
ATOM 1641 N N . ASN B 1 70 ? 16.812 -2.969 -8.68 1 97.56 70 ASN B N 1
ATOM 1642 C CA . ASN B 1 70 ? 16.281 -1.742 -8.102 1 97.56 70 ASN B CA 1
ATOM 1643 C C . ASN B 1 70 ? 16.422 -1.73 -6.582 1 97.56 70 ASN B C 1
ATOM 1645 O O . ASN B 1 70 ? 15.891 -0.848 -5.906 1 97.56 70 ASN B O 1
ATOM 1649 N N . ILE B 1 71 ? 17.141 -2.656 -6.008 1 97.69 71 ILE B N 1
ATOM 1650 C CA . ILE B 1 71 ? 17.297 -2.799 -4.566 1 97.69 71 ILE B CA 1
ATOM 1651 C C . ILE B 1 71 ? 17.969 -1.552 -3.996 1 97.69 71 ILE B C 1
ATOM 1653 O O . ILE B 1 71 ? 17.906 -1.305 -2.789 1 97.69 71 ILE B O 1
ATOM 1657 N N . TYR B 1 72 ? 18.609 -0.755 -4.844 1 96.38 72 TYR B N 1
ATOM 1658 C CA . TYR B 1 72 ? 19.234 0.49 -4.41 1 96.38 72 TYR B CA 1
ATOM 1659 C C . TYR B 1 72 ? 18.188 1.466 -3.879 1 96.38 72 TYR B C 1
ATOM 1661 O O . TYR B 1 72 ? 18.531 2.436 -3.195 1 96.38 72 TYR B O 1
ATOM 1669 N N . LEU B 1 73 ? 16.922 1.276 -4.117 1 96.44 73 LEU B N 1
ATOM 1670 C CA . LEU B 1 73 ? 15.82 2.111 -3.629 1 96.44 73 LEU B CA 1
ATOM 1671 C C . LEU B 1 73 ? 15.586 1.887 -2.139 1 96.44 73 LEU B C 1
ATOM 1673 O O . LEU B 1 73 ? 14.938 2.701 -1.479 1 96.44 73 LEU B O 1
ATOM 1677 N N . VAL B 1 74 ? 16.016 0.731 -1.627 1 96.88 74 VAL B N 1
ATOM 1678 C CA . VAL B 1 74 ? 15.984 0.46 -0.194 1 96.88 74 VAL B CA 1
ATOM 1679 C C . VAL B 1 74 ? 17.188 1.113 0.488 1 96.88 74 VAL B C 1
ATOM 1681 O O . VAL B 1 74 ? 18.312 0.979 0.025 1 96.88 74 VAL B O 1
ATOM 1684 N N . PRO B 1 75 ? 16.891 1.868 1.524 1 95.31 75 PRO B N 1
ATOM 1685 C CA . PRO B 1 75 ? 18.016 2.502 2.211 1 95.31 75 PRO B CA 1
ATOM 1686 C C . PRO B 1 75 ? 19.188 1.537 2.451 1 95.31 75 PRO B C 1
ATOM 1688 O O . PRO B 1 75 ? 18.953 0.373 2.795 1 95.31 75 PRO B O 1
ATOM 1691 N N . GLU B 1 76 ? 20.359 2.006 2.354 1 93.62 76 GLU B N 1
ATOM 1692 C CA . GLU B 1 76 ? 21.562 1.181 2.412 1 93.62 76 GLU B CA 1
ATOM 1693 C C . GLU B 1 76 ? 21.734 0.556 3.793 1 93.62 76 GLU B C 1
ATOM 1695 O O . GLU B 1 76 ? 22.25 -0.557 3.916 1 93.62 76 GLU B O 1
ATOM 1700 N N . ASP B 1 77 ? 21.312 1.225 4.789 1 94.25 77 ASP B N 1
ATOM 1701 C CA . ASP B 1 77 ? 21.516 0.767 6.16 1 94.25 77 ASP B CA 1
ATOM 1702 C C . ASP B 1 77 ? 20.344 -0.066 6.648 1 94.25 77 ASP B C 1
ATOM 1704 O O . ASP B 1 77 ? 20.266 -0.431 7.824 1 94.25 77 ASP B O 1
ATOM 1708 N N . ARG B 1 78 ? 19.438 -0.431 5.738 1 95.69 78 ARG B N 1
ATOM 1709 C CA . ARG B 1 78 ? 18.281 -1.222 6.121 1 95.69 78 ARG B CA 1
ATOM 1710 C C . ARG B 1 78 ? 18.672 -2.654 6.461 1 95.69 78 ARG B C 1
ATOM 1712 O O . ARG B 1 78 ? 19.219 -3.371 5.613 1 95.69 78 ARG B O 1
ATOM 1719 N N . GLU B 1 79 ? 18.312 -3.033 7.695 1 90.88 79 GLU B N 1
ATOM 1720 C CA . GLU B 1 79 ? 18.531 -4.422 8.094 1 90.88 79 GLU B CA 1
ATOM 1721 C C . GLU B 1 79 ? 17.75 -5.383 7.195 1 90.88 79 GLU B C 1
ATOM 1723 O O . GLU B 1 79 ? 16.562 -5.176 6.934 1 90.88 79 GLU B O 1
ATOM 1728 N N . GLY B 1 80 ? 18.422 -6.402 6.664 1 94.69 80 GLY B N 1
ATOM 1729 C CA . GLY B 1 80 ? 17.766 -7.426 5.863 1 94.69 80 GLY B CA 1
ATOM 1730 C C . GLY B 1 80 ? 17.406 -6.957 4.465 1 94.69 80 GLY B C 1
ATOM 1731 O O . GLY B 1 80 ? 16.5 -7.492 3.838 1 94.69 80 GLY B O 1
ATOM 1732 N N . ARG B 1 81 ? 18.078 -6.047 4.023 1 94.88 81 ARG B N 1
ATOM 1733 C CA . ARG B 1 81 ? 17.781 -5.371 2.76 1 94.88 81 ARG B CA 1
ATOM 1734 C C . ARG B 1 81 ? 17.672 -6.375 1.616 1 94.88 81 ARG B C 1
ATOM 1736 O O . ARG B 1 81 ? 16.797 -6.254 0.765 1 94.88 81 ARG B O 1
ATOM 1743 N N . GLU B 1 82 ? 18.5 -7.387 1.533 1 95.69 82 GLU B N 1
ATOM 1744 C CA . GLU B 1 82 ? 18.5 -8.359 0.442 1 95.69 82 GLU B CA 1
ATOM 1745 C C . GLU B 1 82 ? 17.234 -9.195 0.45 1 95.69 82 GLU B C 1
ATOM 1747 O O . GLU B 1 82 ? 16.844 -9.75 -0.579 1 95.69 82 GLU B O 1
ATOM 1752 N N . GLN B 1 83 ? 16.609 -9.266 1.592 1 97.5 83 GLN B N 1
ATOM 1753 C CA . GLN B 1 83 ? 15.383 -10.062 1.72 1 97.5 83 GLN B CA 1
ATOM 1754 C C . GLN B 1 83 ? 14.195 -9.359 1.082 1 97.5 83 GLN B C 1
ATOM 1756 O O . GLN B 1 83 ? 13.133 -9.953 0.904 1 97.5 83 GLN B O 1
ATOM 1761 N N . TYR B 1 84 ? 14.422 -8.117 0.701 1 98.44 84 TYR B N 1
ATOM 1762 C CA . TYR B 1 84 ? 13.375 -7.371 0.006 1 98.44 84 TYR B CA 1
ATOM 1763 C C . TYR B 1 84 ? 13.203 -7.875 -1.423 1 98.44 84 TYR B C 1
ATOM 1765 O O . TYR B 1 84 ? 12.133 -7.73 -2.016 1 98.44 84 TYR B O 1
ATOM 1773 N N . ILE B 1 85 ? 14.266 -8.43 -1.919 1 98.62 85 ILE B N 1
ATOM 1774 C CA . ILE B 1 85 ? 14.266 -8.859 -3.314 1 98.62 85 ILE B CA 1
ATOM 1775 C C . ILE B 1 85 ? 13.188 -9.914 -3.529 1 98.62 85 ILE B C 1
ATOM 1777 O O . ILE B 1 85 ? 13.141 -10.922 -2.816 1 98.62 85 ILE B O 1
ATOM 1781 N N . GLY B 1 86 ? 12.32 -9.641 -4.496 1 98.62 86 GLY B N 1
ATOM 1782 C CA . GLY B 1 86 ? 11.227 -10.531 -4.84 1 98.62 86 GLY B CA 1
ATOM 1783 C C . GLY B 1 86 ? 9.93 -10.18 -4.133 1 98.62 86 GLY B C 1
ATOM 1784 O O . GLY B 1 86 ? 8.859 -10.672 -4.504 1 98.62 86 GLY B O 1
ATOM 1785 N N . ARG B 1 87 ? 9.984 -9.273 -3.217 1 98.56 87 ARG B N 1
ATOM 1786 C CA . ARG B 1 87 ? 8.805 -8.961 -2.418 1 98.56 87 ARG B CA 1
ATOM 1787 C C . ARG B 1 87 ? 8.086 -7.734 -2.965 1 98.56 87 ARG B C 1
ATOM 1789 O O . ARG B 1 87 ? 8.727 -6.789 -3.434 1 98.56 87 ARG B O 1
ATOM 1796 N N . ILE B 1 88 ? 6.773 -7.816 -2.842 1 98.75 88 ILE B N 1
ATOM 1797 C CA . ILE B 1 88 ? 5.965 -6.648 -3.168 1 98.75 88 ILE B CA 1
ATOM 1798 C C . ILE B 1 88 ? 6.164 -5.57 -2.107 1 98.75 88 ILE B C 1
ATOM 1800 O O . ILE B 1 88 ? 6.453 -5.875 -0.949 1 98.75 88 ILE B O 1
ATOM 1804 N N . SER B 1 89 ? 6.176 -4.445 -2.506 1 98.69 89 SER B N 1
ATOM 1805 C CA . SER B 1 89 ? 6.109 -3.25 -1.671 1 98.69 89 SER B CA 1
ATOM 1806 C C . SER B 1 89 ? 5.273 -2.158 -2.33 1 98.69 89 SER B C 1
ATOM 1808 O O . SER B 1 89 ? 4.426 -2.447 -3.182 1 98.69 89 SER B O 1
ATOM 1810 N N . VAL B 1 90 ? 5.418 -0.933 -1.774 1 98.81 90 VAL B N 1
ATOM 1811 C CA . VAL B 1 90 ? 4.641 0.171 -2.328 1 98.81 90 VAL B CA 1
ATOM 1812 C C . VAL B 1 90 ? 5.504 1.428 -2.4 1 98.81 90 VAL B C 1
ATOM 1814 O O . VAL B 1 90 ? 6.48 1.56 -1.66 1 98.81 90 VAL B O 1
ATOM 1817 N N . ALA B 1 91 ? 5.16 2.234 -3.27 1 98.69 91 ALA B N 1
ATOM 1818 C CA . ALA B 1 91 ? 5.652 3.607 -3.328 1 98.69 91 ALA B CA 1
ATOM 1819 C C . ALA B 1 91 ? 4.512 4.605 -3.158 1 98.69 91 ALA B C 1
ATOM 1821 O O . ALA B 1 91 ? 3.418 4.406 -3.695 1 98.69 91 ALA B O 1
ATOM 1822 N N . LEU B 1 92 ? 4.809 5.645 -2.406 1 98.75 92 LEU B N 1
ATOM 1823 C CA . LEU B 1 92 ? 3.828 6.703 -2.201 1 98.75 92 LEU B CA 1
ATOM 1824 C C . LEU B 1 92 ? 4.062 7.855 -3.17 1 98.75 92 LEU B C 1
ATOM 1826 O O . LEU B 1 92 ? 5.195 8.32 -3.326 1 98.75 92 LEU B O 1
ATOM 1830 N N . SER B 1 93 ? 2.982 8.289 -3.766 1 98 93 SER B N 1
ATOM 1831 C CA . SER B 1 93 ? 3.051 9.422 -4.684 1 98 93 SER B CA 1
ATOM 1832 C C . SER B 1 93 ? 2.029 10.492 -4.32 1 98 93 SER B C 1
ATOM 1834 O O . SER B 1 93 ? 0.844 10.195 -4.148 1 98 93 SER B O 1
ATOM 1836 N N . ALA B 1 94 ? 2.52 11.727 -4.199 1 98.19 94 ALA B N 1
ATOM 1837 C CA . ALA B 1 94 ? 1.581 12.836 -4.07 1 98.19 94 ALA B CA 1
ATOM 1838 C C . ALA B 1 94 ? 0.674 12.938 -5.293 1 98.19 94 ALA B C 1
ATOM 1840 O O . ALA B 1 94 ? 1.148 12.883 -6.43 1 98.19 94 ALA B O 1
ATOM 1841 N N . ALA B 1 95 ? -0.637 13.117 -5.027 1 97.81 95 ALA B N 1
ATOM 1842 C CA . ALA B 1 95 ? -1.578 13.141 -6.145 1 97.81 95 ALA B CA 1
ATOM 1843 C C . ALA B 1 95 ? -2.801 13.992 -5.816 1 97.81 95 ALA B C 1
ATOM 1845 O O . ALA B 1 95 ? -3.088 14.25 -4.648 1 97.81 95 ALA B O 1
ATOM 1846 N N . ASN B 1 96 ? -3.471 14.414 -6.848 1 97.81 96 ASN B N 1
ATOM 1847 C CA . ASN B 1 96 ? -4.688 15.203 -6.719 1 97.81 96 ASN B CA 1
ATOM 1848 C C . ASN B 1 96 ? -5.848 14.586 -7.492 1 97.81 96 ASN B C 1
ATOM 1850 O O . ASN B 1 96 ? -5.684 14.18 -8.648 1 97.81 96 ASN B O 1
ATOM 1854 N N . LYS B 1 97 ? -6.926 14.484 -6.809 1 97.69 97 LYS B N 1
ATOM 1855 C CA . LYS B 1 97 ? -8.148 14.047 -7.473 1 97.69 97 LYS B CA 1
ATOM 1856 C C . LYS B 1 97 ? -8.805 15.203 -8.227 1 97.69 97 LYS B C 1
ATOM 1858 O O . LYS B 1 97 ? -9.039 16.266 -7.664 1 97.69 97 LYS B O 1
ATOM 1863 N N . GLU B 1 98 ? -9.023 14.992 -9.422 1 96 98 GLU B N 1
ATOM 1864 C CA . GLU B 1 98 ? -9.75 15.922 -10.289 1 96 98 GLU B CA 1
ATOM 1865 C C . GLU B 1 98 ? -11.062 15.312 -10.766 1 96 98 GLU B C 1
ATOM 1867 O O . GLU B 1 98 ? -11.391 14.172 -10.414 1 96 98 GLU B O 1
ATOM 1872 N N . SER B 1 99 ? -11.844 16.109 -11.508 1 94.94 99 SER B N 1
ATOM 1873 C CA . SER B 1 99 ? -13.148 15.656 -11.984 1 94.94 99 SER B CA 1
ATOM 1874 C C . SER B 1 99 ? -13.016 14.438 -12.891 1 94.94 99 SER B C 1
ATOM 1876 O O . SER B 1 99 ? -13.914 13.594 -12.93 1 94.94 99 SER B O 1
ATOM 1878 N N . ASP B 1 100 ? -11.891 14.336 -13.516 1 95 100 ASP B N 1
ATOM 1879 C CA . ASP B 1 100 ? -11.773 13.289 -14.531 1 95 100 ASP B CA 1
ATOM 1880 C C . ASP B 1 100 ? -10.719 12.258 -14.133 1 95 100 ASP B C 1
ATOM 1882 O O . ASP B 1 100 ? -10.336 11.414 -14.945 1 95 100 ASP B O 1
ATOM 1886 N N . GLY B 1 101 ? -10.211 12.406 -12.984 1 96.44 101 GLY B N 1
ATOM 1887 C CA . GLY B 1 101 ? -9.242 11.391 -12.609 1 96.44 101 GLY B CA 1
ATOM 1888 C C . GLY B 1 101 ? -8.367 11.797 -11.445 1 96.44 101 GLY B C 1
ATOM 1889 O O . GLY B 1 101 ? -8.664 12.773 -10.75 1 96.44 101 GLY B O 1
ATOM 1890 N N . ILE B 1 102 ? -7.387 10.938 -11.125 1 97.31 102 ILE B N 1
ATOM 1891 C CA . ILE B 1 102 ? -6.398 11.18 -10.078 1 97.31 102 ILE B CA 1
ATOM 1892 C C . ILE B 1 102 ? -5.012 11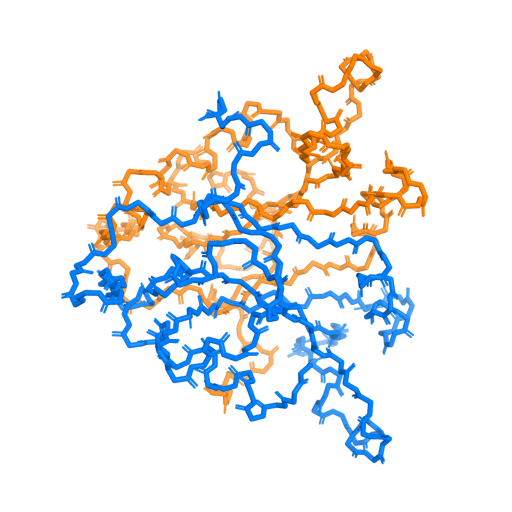.336 -10.703 1 97.31 102 ILE B C 1
ATOM 1894 O O . ILE B 1 102 ? -4.492 10.391 -11.312 1 97.31 102 ILE B O 1
ATOM 1898 N N . TYR B 1 103 ? -4.406 12.461 -10.477 1 96.12 103 TYR B N 1
ATOM 1899 C CA . TYR B 1 103 ? -3.186 12.812 -11.195 1 96.12 103 TYR B CA 1
ATOM 1900 C C . TYR B 1 103 ? -2.008 12.953 -10.242 1 96.12 103 TYR B C 1
ATOM 1902 O O . TYR B 1 103 ? -2.092 13.688 -9.25 1 96.12 103 TYR B O 1
ATOM 1910 N N . ASP B 1 104 ? -0.93 12.359 -10.641 1 96.38 104 ASP B N 1
ATOM 1911 C CA . ASP B 1 104 ? 0.299 12.477 -9.859 1 96.38 104 ASP B CA 1
ATOM 1912 C C . ASP B 1 104 ? 0.882 13.883 -9.969 1 96.38 104 ASP B C 1
ATOM 1914 O O . ASP B 1 104 ? 0.938 14.461 -11.055 1 96.38 104 ASP B O 1
ATOM 1918 N N . VAL B 1 105 ? 1.39 14.32 -8.891 1 95.56 105 VAL B N 1
ATOM 1919 C CA . VAL B 1 105 ? 2.004 15.641 -8.852 1 95.56 105 VAL B CA 1
ATOM 1920 C C . VAL B 1 1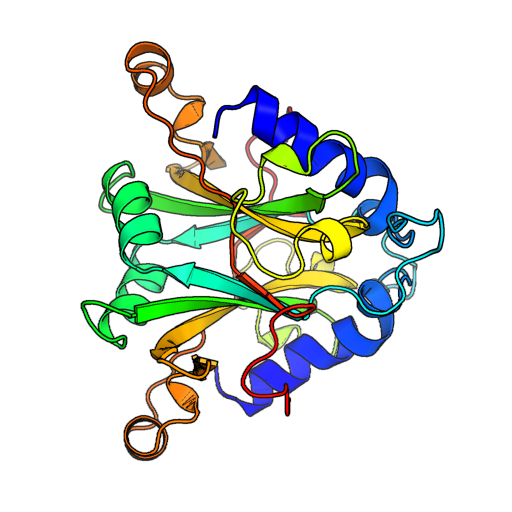05 ? 3.26 15.656 -9.727 1 95.56 105 VAL B C 1
ATOM 1922 O O . VAL B 1 105 ? 3.564 16.656 -10.375 1 95.56 105 VAL B O 1
ATOM 1925 N N . PHE B 1 106 ? 3.969 14.531 -9.758 1 93.25 106 PHE B N 1
ATOM 1926 C CA . PHE B 1 106 ? 5.238 14.508 -10.469 1 93.25 106 PHE B CA 1
ATOM 1927 C C . PHE B 1 106 ? 5.012 14.594 -11.977 1 93.25 106 PHE B C 1
ATOM 1929 O O . PHE B 1 106 ? 5.953 14.812 -12.742 1 93.25 106 PHE B O 1
ATOM 1936 N N . LEU B 1 107 ? 3.809 14.508 -12.43 1 89.75 107 LEU B N 1
ATOM 1937 C CA . LEU B 1 107 ? 3.496 14.641 -13.844 1 89.75 107 LEU B CA 1
ATOM 1938 C C . LEU B 1 107 ? 3.041 16.062 -14.172 1 89.75 107 LEU B C 1
ATOM 1940 O O . LEU B 1 107 ? 2.82 16.391 -15.336 1 89.75 107 LEU B O 1
ATOM 1944 N N . SER B 1 108 ? 2.898 16.859 -13.141 1 84.88 108 SER B N 1
ATOM 1945 C CA . SER B 1 108 ? 2.486 18.25 -13.375 1 84.88 108 SER B CA 1
ATOM 1946 C C . SER B 1 108 ? 3.646 19.094 -13.891 1 84.88 108 SER B C 1
ATOM 1948 O O . SER B 1 108 ? 4.805 18.828 -13.555 1 84.88 108 SER B O 1
ATOM 1950 N N . SER B 1 109 ? 3.268 20.031 -14.602 1 79.12 109 SER B N 1
ATOM 1951 C CA . SER B 1 109 ? 4.27 20.922 -15.18 1 79.12 109 SER B CA 1
ATOM 1952 C C . SER B 1 109 ? 5.109 21.594 -14.102 1 79.12 109 SER B C 1
ATOM 1954 O O . SER B 1 109 ? 6.332 21.688 -14.227 1 79.12 109 SER B O 1
ATOM 1956 N N . ASP B 1 110 ? 4.484 22.016 -13.086 1 75.62 110 ASP B N 1
ATOM 1957 C CA . ASP B 1 110 ? 5.18 22.734 -12.016 1 75.62 110 ASP B CA 1
ATOM 1958 C C . ASP B 1 110 ? 6.195 21.812 -11.328 1 75.62 110 ASP B C 1
ATOM 1960 O O . ASP B 1 110 ? 7.293 22.25 -10.984 1 75.62 110 ASP B O 1
ATOM 1964 N N . SER B 1 111 ? 5.883 20.609 -11.156 1 73.56 111 SER B N 1
ATOM 1965 C CA . SER B 1 111 ? 6.766 19.656 -10.484 1 73.56 111 SER B CA 1
ATOM 1966 C C . SER B 1 111 ? 7.953 19.297 -11.359 1 73.56 111 SER B C 1
ATOM 1968 O O . SER B 1 111 ? 9.078 19.141 -10.867 1 73.56 111 SER B O 1
ATOM 1970 N N . ILE B 1 112 ? 7.656 19.156 -12.547 1 71.88 112 ILE B N 1
ATOM 1971 C CA . ILE B 1 112 ? 8.727 18.812 -13.484 1 71.88 112 ILE B CA 1
ATOM 1972 C C . ILE B 1 112 ? 9.781 19.922 -13.484 1 71.88 112 ILE B C 1
ATOM 1974 O O . ILE B 1 112 ? 10.977 19.625 -13.492 1 71.88 112 ILE B O 1
ATOM 1978 N N . LYS B 1 113 ? 9.266 21.062 -13.297 1 71.12 113 LYS B N 1
ATOM 1979 C CA . LYS B 1 113 ? 10.172 22.203 -13.32 1 71.12 113 LYS B CA 1
ATOM 1980 C C . LYS B 1 113 ? 10.953 22.312 -12.016 1 71.12 113 LYS B C 1
ATOM 1982 O O . LYS B 1 113 ? 12.148 22.625 -12.031 1 71.12 113 LYS B O 1
ATOM 1987 N N . SER B 1 114 ? 10.344 22.031 -10.906 1 71.94 114 SER B N 1
ATOM 1988 C CA . SER B 1 114 ? 10.969 22.203 -9.602 1 71.94 114 SER B CA 1
ATOM 1989 C C . SER B 1 114 ? 11.914 21.047 -9.273 1 71.94 114 SER B C 1
ATOM 1991 O O . SER B 1 114 ? 12.82 21.188 -8.453 1 71.94 114 SER B O 1
ATOM 1993 N N . GLY B 1 115 ? 11.672 19.938 -9.938 1 70.06 115 GLY B N 1
ATOM 1994 C CA . GLY B 1 115 ? 12.484 18.766 -9.664 1 70.06 115 GLY B CA 1
ATOM 1995 C C . GLY B 1 115 ? 12.188 18.125 -8.32 1 70.06 115 GLY B C 1
ATOM 1996 O O . GLY B 1 115 ? 12.953 17.281 -7.844 1 70.06 115 GLY B O 1
ATOM 1997 N N . GLU B 1 116 ? 11.258 18.625 -7.648 1 77.75 116 GLU B N 1
ATOM 1998 C CA . GLU B 1 116 ? 10.938 18.078 -6.332 1 77.75 116 GLU B CA 1
ATOM 1999 C C . GLU B 1 116 ? 10.352 16.672 -6.441 1 77.75 116 GLU B C 1
ATOM 2001 O O . GLU B 1 116 ? 9.43 16.438 -7.223 1 77.75 116 GLU B O 1
ATOM 2006 N N . ASP B 1 117 ? 10.984 15.883 -5.621 1 89.31 117 ASP B N 1
ATOM 2007 C CA . ASP B 1 117 ? 10.523 14.5 -5.648 1 89.31 117 ASP B CA 1
ATOM 2008 C C . ASP B 1 117 ? 9.203 14.352 -4.895 1 89.31 117 ASP B C 1
ATOM 2010 O O . ASP B 1 117 ? 9.117 14.68 -3.709 1 89.31 117 ASP B O 1
ATOM 2014 N N . SER B 1 118 ? 8.242 13.922 -5.582 1 96.25 118 SER B N 1
ATOM 2015 C CA . SER B 1 118 ? 6.918 13.75 -4.992 1 96.25 118 SER B CA 1
ATOM 2016 C C . SER B 1 118 ? 6.547 12.273 -4.887 1 96.25 118 SER B C 1
ATOM 2018 O O . SER B 1 118 ? 5.367 11.922 -4.902 1 96.25 118 SER B O 1
ATOM 2020 N N . ILE B 1 119 ? 7.566 11.414 -4.941 1 97.69 119 ILE B N 1
ATOM 2021 C CA . ILE B 1 119 ? 7.426 9.977 -4.762 1 97.69 119 ILE B CA 1
ATOM 2022 C C . ILE B 1 119 ? 8.367 9.5 -3.66 1 97.69 119 ILE B C 1
ATOM 2024 O O . ILE B 1 119 ? 9.516 9.945 -3.58 1 97.69 119 ILE B O 1
ATOM 2028 N N . GLU B 1 120 ? 7.879 8.688 -2.795 1 97.56 120 GLU B N 1
ATOM 2029 C CA . GLU B 1 120 ? 8.688 8.117 -1.724 1 97.56 120 GLU B CA 1
ATOM 2030 C C . GLU B 1 120 ? 8.562 6.598 -1.691 1 97.56 120 GLU B C 1
ATOM 2032 O O . GLU B 1 120 ? 7.48 6.055 -1.913 1 97.56 120 GLU B O 1
ATOM 2037 N N . ASN B 1 121 ? 9.625 5.945 -1.514 1 96.94 121 ASN B N 1
ATOM 2038 C CA . ASN B 1 121 ? 9.742 4.508 -1.289 1 96.94 121 ASN B CA 1
ATOM 2039 C C . ASN B 1 121 ? 10.57 4.199 -0.048 1 96.94 121 ASN B C 1
ATOM 2041 O O . ASN B 1 121 ? 10.688 5.035 0.85 1 96.94 121 ASN B O 1
ATOM 2045 N N . GLY B 1 122 ? 10.914 2.961 0.177 1 94.19 122 GLY B N 1
ATOM 2046 C CA . GLY B 1 122 ? 11.844 2.609 1.242 1 94.19 122 GLY B CA 1
ATOM 2047 C C . GLY B 1 122 ? 11.156 2.307 2.559 1 94.19 122 GLY B C 1
ATOM 2048 O O . GLY B 1 122 ? 11.742 2.477 3.629 1 94.19 122 GLY B O 1
ATOM 2049 N N . ALA B 1 123 ? 9.945 1.923 2.557 1 97.25 123 ALA B N 1
ATOM 2050 C CA . ALA B 1 123 ? 9.211 1.557 3.764 1 97.25 123 ALA B CA 1
ATOM 2051 C C . ALA B 1 123 ? 9.883 0.396 4.488 1 97.25 123 ALA B C 1
ATOM 2053 O O . ALA B 1 123 ? 10.555 -0.426 3.863 1 97.25 123 ALA B O 1
ATOM 2054 N N . ASN B 1 124 ? 9.781 0.401 5.832 1 97.31 124 ASN B N 1
ATOM 2055 C CA . ASN B 1 124 ? 10.023 -0.859 6.527 1 97.31 124 ASN B CA 1
ATOM 2056 C C . ASN B 1 124 ? 9.016 -1.929 6.109 1 97.31 124 ASN B C 1
ATOM 2058 O O . ASN B 1 124 ? 7.816 -1.667 6.043 1 97.31 124 ASN B O 1
ATOM 2062 N N . LEU B 1 125 ? 9.57 -3.057 5.789 1 97.81 125 LEU B N 1
ATOM 2063 C CA . LEU B 1 125 ? 8.719 -4.121 5.262 1 97.81 125 LEU B CA 1
ATOM 2064 C C . LEU B 1 125 ? 8.68 -5.309 6.215 1 97.81 125 LEU B C 1
ATOM 2066 O O . LEU B 1 125 ? 9.695 -5.652 6.828 1 97.81 125 LEU B O 1
ATOM 2070 N N . CYS B 1 126 ? 7.5 -5.934 6.348 1 97.56 126 CYS B N 1
ATOM 2071 C CA . CYS B 1 126 ? 7.336 -7.246 6.969 1 97.56 126 CYS B CA 1
ATOM 2072 C C . CYS B 1 126 ? 6.82 -8.266 5.961 1 97.56 126 CYS B C 1
ATOM 2074 O O . CYS B 1 126 ? 5.711 -8.125 5.445 1 97.56 126 CYS B O 1
ATOM 2076 N N . PRO B 1 127 ? 7.57 -9.312 5.766 1 96.31 127 PRO B N 1
ATOM 2077 C CA . PRO B 1 127 ? 8.961 -9.539 6.156 1 96.31 127 PRO B CA 1
ATOM 2078 C C . PRO B 1 127 ? 9.938 -8.617 5.434 1 96.31 127 PRO B C 1
ATOM 2080 O O . PRO B 1 127 ? 9.594 -8.031 4.402 1 96.31 127 PRO B O 1
ATOM 2083 N N . PRO B 1 128 ? 11.219 -8.383 5.922 1 95.69 128 PRO B N 1
ATOM 2084 C CA . PRO B 1 128 ? 11.844 -9.172 6.988 1 95.69 128 PRO B CA 1
ATOM 2085 C C . PRO B 1 128 ? 11.68 -8.531 8.367 1 95.69 128 PRO B C 1
ATOM 2087 O O . PRO B 1 128 ? 11.969 -9.172 9.383 1 95.69 128 PRO B O 1
ATOM 2090 N N . PHE B 1 129 ? 11.297 -7.277 8.492 1 96.06 129 PHE B N 1
ATOM 2091 C CA . PHE B 1 129 ? 11.164 -6.602 9.781 1 96.06 129 PHE B CA 1
ATOM 2092 C C . PHE B 1 129 ? 9.742 -6.742 10.312 1 96.06 129 PHE B C 1
ATOM 2094 O O . PHE B 1 129 ? 8.883 -5.914 10.016 1 96.06 129 PHE B O 1
ATOM 2101 N N . CYS B 1 130 ? 9.562 -7.746 11.164 1 96 130 CYS B N 1
ATOM 2102 C CA . CYS B 1 130 ? 8.242 -8.008 11.727 1 96 130 CYS B CA 1
ATOM 2103 C C . CYS B 1 130 ? 8.266 -7.914 13.25 1 96 130 CYS B C 1
ATOM 2105 O O . CYS B 1 130 ? 8.141 -8.922 13.945 1 96 130 CYS B O 1
ATOM 2107 N N . ARG B 1 131 ? 8.359 -6.766 13.664 1 94.56 131 ARG B N 1
ATOM 2108 C CA . ARG B 1 131 ? 8.383 -6.5 15.094 1 94.56 131 ARG B CA 1
ATOM 2109 C C . ARG B 1 131 ? 7.301 -5.5 15.484 1 94.56 131 ARG B C 1
ATOM 2111 O O . ARG B 1 131 ? 7.355 -4.332 15.102 1 94.56 131 ARG B O 1
ATOM 2118 N N . PRO B 1 132 ? 6.375 -5.914 16.234 1 92.19 132 PRO B N 1
ATOM 2119 C CA . PRO B 1 132 ? 6.133 -7.254 16.766 1 92.19 132 PRO B CA 1
ATOM 2120 C C . PRO B 1 132 ? 5.742 -8.258 15.688 1 92.19 132 PRO B C 1
ATOM 2122 O O . PRO B 1 132 ? 5.477 -7.875 14.547 1 92.19 132 PRO B O 1
ATOM 2125 N N . PRO B 1 133 ? 5.719 -9.547 16.141 1 86.81 133 PRO B N 1
ATOM 2126 C CA . PRO B 1 133 ? 5.227 -10.547 15.188 1 86.81 133 PRO B CA 1
ATOM 2127 C C . PRO B 1 133 ? 3.766 -10.336 14.805 1 86.81 133 PRO B C 1
ATOM 2129 O O . PRO B 1 133 ? 2.988 -9.797 15.602 1 86.81 133 PRO B O 1
ATOM 2132 N N . ILE B 1 134 ? 3.457 -10.695 13.57 1 77.12 134 ILE B N 1
ATOM 2133 C CA . ILE B 1 134 ? 2.098 -10.508 13.07 1 77.12 134 ILE B CA 1
ATOM 2134 C C . ILE B 1 134 ? 1.162 -11.508 13.742 1 77.12 134 ILE B C 1
ATOM 2136 O O . ILE B 1 134 ? 1.43 -12.711 13.734 1 77.12 134 ILE B O 1
ATOM 2140 N N . THR B 1 135 ? 0.218 -10.969 14.344 1 77.12 135 THR B N 1
ATOM 2141 C CA . THR B 1 135 ? -0.737 -11.859 14.992 1 77.12 135 THR B CA 1
ATOM 2142 C C . THR B 1 135 ? -2.115 -11.742 14.344 1 77.12 135 THR B C 1
ATOM 2144 O O . THR B 1 135 ? -3.109 -12.203 14.906 1 77.12 135 THR B O 1
ATOM 2147 N N . LEU B 1 136 ? -2.104 -11.188 13.242 1 76.38 136 LEU B N 1
ATOM 2148 C CA . LEU B 1 136 ? -3.381 -11 12.555 1 76.38 136 LEU B CA 1
ATOM 2149 C C . LEU B 1 136 ? -3.65 -12.156 11.594 1 76.38 136 LEU B C 1
ATOM 2151 O O . LEU B 1 136 ? -2.715 -12.758 11.062 1 76.38 136 LEU B O 1
#

Organism: NCBI:txid1187080

Solvent-accessible surface area (backbone atoms only — not comparable to full-atom values): 13846 Å² total; per-residue (Å²): 77,52,73,69,54,50,44,56,28,28,47,55,20,61,73,14,51,26,46,26,33,39,25,48,26,84,85,70,41,74,34,55,72,36,42,45,34,34,36,42,50,40,70,62,52,50,57,29,48,69,73,23,51,93,82,47,7,17,38,34,38,32,49,19,21,35,33,90,88,45,47,80,61,40,58,87,84,44,83,62,53,70,62,40,25,19,24,54,50,59,32,42,27,17,15,31,54,54,99,77,30,53,43,52,42,60,75,33,69,70,30,57,70,67,62,56,67,38,33,46,63,53,48,54,34,18,61,76,62,52,33,58,71,85,84,118,79,52,72,70,55,49,44,55,29,28,46,55,20,62,72,14,50,24,46,27,33,39,26,47,26,84,85,72,40,73,34,56,71,38,42,46,34,35,36,43,50,39,68,61,53,48,58,29,46,70,72,23,51,94,83,46,6,17,38,34,38,32,47,17,20,34,34,90,87,45,47,81,61,41,57,86,84,44,84,61,54,70,63,39,24,19,26,57,49,58,32,43,27,18,16,32,54,53,98,77,29,55,43,53,42,60,75,33,69,68,30,59,71,68,63,56,67,39,32,45,63,55,48,55,32,20,60,77,61,52,34,58,72,86,83,116

Radius of gyration: 17.2 Å; Cα contacts (8 Å, |Δi|>4): 620; chains: 2; bounding box: 43×42×44 Å

Sequence (272 aa):
MKKEDLKKFIEPYQKHVQKGLPGIDSKGKPVTEQSQWAFFDRATIEKLLQMTDPKTGGIKIYFGQYDSENIYLVPEDREGREQYIGRISVALSAANKESDGIYDVFLSSDSIKSGEDSIENGANLCPPFCRPPITLMKKEDLKKFIEPYQKHVQKGLPGIDSKGKPVTEQSQWAFFDRATIEKLLQMTDPKTGGIKIYFGQYDSENIYLVPEDREGREQYIGRISVALSAANKESDGIYDVFLSSDSIKSGEDSIENGANLCPPFCRPPITL

Secondary structure (DSSP, 8-state):
--HHHHHHHHHHHHHTGGGT---B-TTSPBPSS---EEEEEHHHHHHHHTTS-TTTEEEEEEEEEB-TTTGGGS-TT-TTGGGGBT-EEEEEEEEEEETTEEEEGGGSHHHHHHT---EE---EEETT--SSPP--/--HHHHHHHHHHHHHTGGGT---B-TTS-B-SS---EEEEEHHHHHHHHTTS-TTTEEEEEEEEE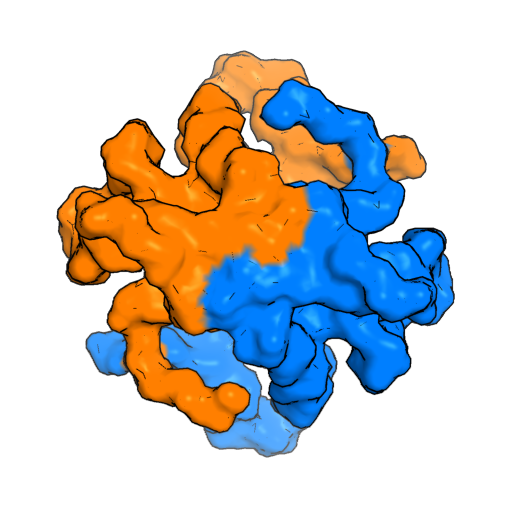B-TTTGGGS-TT-TTGGGGBT-EEEEEEEEEEETTEEEEGGGSHHHHHHT---EE---EEETT--SSPP--